Protein AF-A0A3Q0CKR9-F1 (afdb_monomer)

Solvent-accessible surface area (backbone atoms only — not comparable to full-atom values): 15033 Å² total; per-residue (Å²): 130,72,71,65,60,62,51,50,57,54,49,47,53,52,50,41,54,52,46,51,54,52,47,50,58,48,50,55,54,51,46,51,53,42,54,49,53,55,53,58,64,64,57,77,76,78,74,70,100,80,71,75,86,82,84,58,90,57,55,59,60,54,52,49,51,53,49,53,52,52,51,51,52,49,52,53,47,52,53,52,43,49,56,45,53,50,55,51,49,54,59,72,70,45,97,83,57,83,87,59,40,67,64,51,50,52,52,53,49,50,56,50,52,52,51,50,52,54,51,50,54,49,51,54,47,52,52,51,38,51,54,51,52,50,51,46,56,54,50,53,51,52,52,51,51,51,48,50,50,54,57,53,39,53,56,56,46,51,51,49,52,49,53,52,52,51,52,54,52,48,55,51,49,53,51,54,49,51,52,51,50,51,53,59,70,69,50,59,73,78,64,61,65,62,64,71,72,78,77,83,80,78,80,83,76,86,77,84,82,88,87,86,83,79,94,75,93,74,86,80,76,84,82,87,88,80,85,88,82,83,79,84,78,85,79,86,82,83,79,85,83,85,81,134

Mean predicted aligned error: 18.79 Å

pLDDT: mean 72.66, std 22.81, range [30.59, 97.94]

Foldseek 3Di:
DPPVLVVVLVVLLVVLVVLLVVLVVLLVVLLVLLVVLLVVLVVVPDDDPPDDDDDDVCVCVVSVVVNVVSLVVSVVSLVVSVVSLVVLVVSLPDPDDDPCNVVSVVSSVVSVVSSVVSVVSSVVSVVSSVVSVVVVVVVVVVVVVVVVVVVVCVVVVVVVVVVVVVVVVVVVVVVVVVVVVVVLVPDDPVVNVVVVPPPDDDPPDDDDDDDDDDDDDDDDDDDDDDDDDDDDDDDDDDDDDDDD

Nearest PDB structures (foldseek):
  8e2i-assembly1_F  TM=6.347E-01  e=2.430E-01  Homo sapiens
  1few-assembly1_A  TM=6.237E-01  e=7.891E-01  Homo sapiens
  6jx6-assembly1_A  TM=5.218E-01  e=3.806E-01  Homo sapiens
  8to0-assembly1_F  TM=3.572E-01  e=5.617E+00  Mus musculus

Sequence (244 aa):
MAAGTSNYWEDLRKQARQLENELDLKLVSFSKLCTSYSHSSARDGGRDRYSSDTTPLLNGSSQDRMFETMAIEIEQLLARLTGVNDKMAEYTNSAGVPSLNAALMHTLQRHRDILQDYTHEFHKTKANFMAIRERENLMGSVRKDIESYKSGSGVNNRRTELFLKEHDHLRNSDRLIEETISYYNKLPQSQRMGISRWRIQRPVVWCPFSPALQCSVRKSKWCPDYPQLIQDFPVPKETLEATS

Radius of gyration: 46.04 Å; Cα contacts (8 Å, |Δi|>4): 59; chains: 1; bounding box: 113×75×120 Å

Structure (mmCIF, N/CA/C/O backbone):
data_AF-A0A3Q0CKR9-F1
#
_entry.id   AF-A0A3Q0CKR9-F1
#
loop_
_atom_site.group_PDB
_atom_site.id
_atom_site.type_symbol
_atom_site.label_atom_id
_atom_site.label_alt_id
_atom_site.label_comp_id
_atom_site.label_asym_id
_atom_site.label_entity_id
_atom_site.label_seq_id
_atom_site.pdbx_PDB_ins_code
_atom_site.Cartn_x
_atom_site.Cartn_y
_atom_site.Cartn_z
_atom_site.occupancy
_atom_site.B_iso_or_equiv
_atom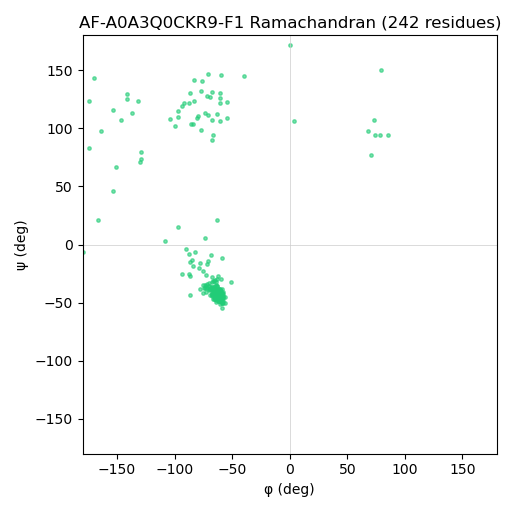_site.auth_seq_id
_atom_site.auth_comp_id
_atom_site.auth_asym_id
_atom_site.auth_atom_id
_atom_site.pdbx_PDB_model_num
ATOM 1 N N . MET A 1 1 ? -21.827 -6.258 41.793 1.00 40.81 1 MET A N 1
ATOM 2 C CA . MET A 1 1 ? -21.060 -6.848 40.669 1.00 40.81 1 MET A CA 1
ATOM 3 C C . MET A 1 1 ? -21.119 -6.028 39.360 1.00 40.81 1 MET A C 1
ATOM 5 O O . MET A 1 1 ? -20.524 -6.456 38.387 1.00 40.81 1 MET A O 1
ATOM 9 N N . ALA A 1 2 ? -21.737 -4.834 39.303 1.00 47.16 2 ALA A N 1
ATOM 10 C CA . ALA A 1 2 ? -21.915 -4.080 38.044 1.00 47.16 2 ALA A CA 1
ATOM 11 C C . ALA A 1 2 ? -20.732 -3.175 37.612 1.00 47.16 2 ALA A C 1
ATOM 13 O O . ALA A 1 2 ? -20.689 -2.726 36.474 1.00 47.16 2 ALA A O 1
ATOM 14 N N . ALA A 1 3 ? -19.759 -2.904 38.492 1.00 51.88 3 ALA A N 1
ATOM 15 C CA . ALA A 1 3 ? -18.632 -2.018 38.170 1.00 51.88 3 ALA A CA 1
ATOM 16 C C . ALA A 1 3 ? -17.581 -2.666 37.241 1.00 51.88 3 ALA A C 1
ATOM 18 O O . ALA A 1 3 ? -16.851 -1.958 36.555 1.00 51.88 3 ALA A O 1
ATOM 19 N N . GLY A 1 4 ? -17.495 -4.001 37.193 1.00 60.12 4 GLY A N 1
ATOM 20 C CA . GLY A 1 4 ? -16.491 -4.706 36.384 1.00 60.12 4 GLY A CA 1
ATOM 21 C C . GLY A 1 4 ? -16.771 -4.677 34.877 1.00 60.12 4 GLY A C 1
ATOM 22 O O . GLY A 1 4 ? -15.842 -4.572 34.084 1.00 60.12 4 GLY A O 1
ATOM 23 N N . THR A 1 5 ? -18.044 -4.710 34.472 1.00 64.88 5 THR A N 1
ATOM 24 C CA . THR A 1 5 ? -18.443 -4.756 33.054 1.00 64.88 5 THR A CA 1
ATOM 25 C C . THR A 1 5 ? -18.342 -3.390 32.379 1.00 64.88 5 THR A C 1
ATOM 27 O O . THR A 1 5 ? -17.853 -3.298 31.257 1.00 64.88 5 THR A O 1
ATOM 30 N N . SER A 1 6 ? -18.701 -2.314 33.089 1.00 67.81 6 SER A N 1
ATOM 31 C CA . SER A 1 6 ? -18.568 -0.947 32.570 1.00 67.81 6 SER A CA 1
ATOM 32 C C . SER A 1 6 ? -17.112 -0.516 32.383 1.00 67.81 6 SER A C 1
ATOM 34 O O . SER A 1 6 ? -16.841 0.257 31.482 1.00 67.81 6 SER A O 1
ATOM 36 N N . ASN A 1 7 ? -16.159 -0.995 33.190 1.00 80.94 7 ASN A N 1
ATOM 37 C CA . ASN A 1 7 ? -14.745 -0.674 32.952 1.00 80.94 7 ASN A CA 1
ATOM 38 C C . ASN A 1 7 ? -14.205 -1.378 31.694 1.00 80.94 7 ASN A C 1
ATOM 40 O O . ASN A 1 7 ? -13.445 -0.787 30.933 1.00 80.94 7 ASN A O 1
ATOM 44 N N . TYR A 1 8 ? -14.662 -2.605 31.431 1.00 88.38 8 TYR A N 1
ATOM 45 C CA . TYR A 1 8 ? -14.226 -3.393 30.280 1.00 88.38 8 TYR A CA 1
ATOM 46 C C . TYR A 1 8 ? -14.608 -2.762 28.928 1.00 88.38 8 TYR A C 1
ATOM 48 O O . TYR A 1 8 ? -13.770 -2.684 28.031 1.00 88.38 8 TYR A O 1
ATOM 56 N N . TRP A 1 9 ? -15.841 -2.261 28.782 1.00 88.56 9 TRP A N 1
ATOM 57 C CA . TRP A 1 9 ? -16.274 -1.552 27.566 1.00 88.56 9 TRP A CA 1
ATOM 58 C C . TRP A 1 9 ? -15.433 -0.297 27.291 1.00 88.56 9 TRP A C 1
ATOM 60 O O . TRP A 1 9 ? -14.999 -0.038 26.165 1.00 88.56 9 TRP A O 1
ATOM 70 N N . GLU A 1 10 ? -15.165 0.479 28.333 1.00 90.56 10 GLU A N 1
ATOM 71 C CA . GLU A 1 10 ? -14.373 1.700 28.270 1.00 90.56 10 GLU A CA 1
ATOM 72 C C . GLU A 1 10 ? -12.935 1.400 27.850 1.00 90.56 10 GLU A C 1
ATOM 74 O O . GLU A 1 10 ? -12.366 2.140 27.043 1.00 90.56 10 GLU A O 1
ATOM 79 N N . ASP A 1 11 ? -12.367 0.303 28.343 1.00 94.25 11 ASP A N 1
ATOM 80 C CA . ASP A 1 11 ? -11.020 -0.131 27.991 1.00 94.25 11 ASP A CA 1
ATOM 81 C C . ASP A 1 11 ? -10.931 -0.640 26.546 1.00 94.25 11 ASP A C 1
ATOM 83 O O . ASP A 1 11 ? -9.985 -0.278 25.843 1.00 94.25 11 ASP A O 1
ATOM 87 N N . LEU A 1 12 ? -11.946 -1.358 26.047 1.00 94.25 12 LEU A N 1
ATOM 88 C CA . LEU A 1 12 ? -12.031 -1.731 24.628 1.00 94.25 12 LEU A CA 1
ATOM 89 C C . LEU A 1 12 ? -12.063 -0.497 23.716 1.00 94.25 12 LEU A C 1
ATOM 91 O O . LEU A 1 12 ? -11.342 -0.449 22.719 1.00 94.25 12 LEU A O 1
ATOM 95 N N . ARG A 1 13 ? -12.830 0.541 24.073 1.00 93.88 13 ARG A N 1
ATOM 96 C CA . ARG A 1 13 ? -12.876 1.792 23.293 1.00 93.88 13 ARG A CA 1
ATOM 97 C C . ARG A 1 13 ? -11.553 2.548 23.312 1.00 93.88 13 ARG A C 1
ATOM 99 O O . ARG A 1 13 ? -11.147 3.094 22.287 1.00 93.88 13 ARG A O 1
ATOM 106 N N . LYS A 1 14 ? -10.867 2.600 24.459 1.00 96.00 14 LYS A N 1
ATOM 107 C CA . LYS A 1 14 ? -9.518 3.190 24.539 1.00 96.00 14 LYS A CA 1
ATOM 108 C C . LYS A 1 14 ? -8.540 2.417 23.656 1.00 96.00 14 LYS A C 1
ATOM 110 O O . LYS A 1 14 ? -7.770 3.038 22.930 1.00 96.00 14 LYS A O 1
ATOM 115 N N . GLN A 1 15 ? -8.599 1.086 23.690 1.00 96.81 15 GLN A N 1
ATOM 116 C CA . GLN A 1 15 ? -7.745 0.231 22.873 1.00 96.81 15 GLN A CA 1
ATOM 117 C C . GLN A 1 15 ? -8.013 0.420 21.375 1.00 96.81 15 GLN A C 1
ATOM 119 O O . GLN A 1 15 ? -7.058 0.554 20.614 1.00 96.81 15 GLN A O 1
ATOM 124 N N . ALA A 1 16 ? -9.280 0.496 20.959 1.00 96.81 16 ALA A N 1
ATOM 125 C CA . ALA A 1 16 ? -9.641 0.779 19.572 1.00 96.81 16 ALA A CA 1
ATOM 126 C C . ALA A 1 16 ? -9.074 2.124 19.111 1.00 96.81 16 ALA A C 1
ATOM 128 O O . ALA A 1 16 ? -8.341 2.158 18.131 1.00 96.81 16 ALA A O 1
ATOM 129 N N . ARG A 1 17 ? -9.284 3.206 19.874 1.00 96.75 17 ARG A N 1
ATOM 130 C CA . ARG A 1 17 ? -8.722 4.530 19.543 1.00 96.75 17 ARG A CA 1
ATOM 131 C C . ARG A 1 17 ? -7.199 4.526 19.445 1.00 96.75 17 ARG A C 1
ATOM 133 O O . ARG A 1 17 ? -6.636 5.203 18.593 1.00 96.75 17 ARG A O 1
ATOM 140 N N . GLN A 1 18 ? -6.522 3.774 20.311 1.00 97.56 18 GLN A N 1
ATOM 141 C CA . GLN A 1 18 ? -5.068 3.654 20.253 1.00 97.56 18 GLN A CA 1
ATOM 142 C C . GLN A 1 18 ? -4.611 2.975 18.955 1.00 97.56 18 GLN A C 1
ATOM 144 O O . GLN A 1 18 ? -3.684 3.463 18.312 1.00 97.56 18 GLN A O 1
ATOM 149 N N . LEU A 1 19 ? -5.273 1.882 18.560 1.00 97.62 19 LEU A N 1
ATOM 150 C CA . LEU A 1 19 ? -4.990 1.181 17.305 1.00 97.62 19 LEU A CA 1
ATOM 151 C C . LEU A 1 19 ? -5.342 2.036 16.081 1.00 97.62 19 LEU A C 1
ATOM 153 O O . LEU A 1 19 ? -4.594 2.030 15.111 1.00 97.62 19 LEU A O 1
ATOM 157 N N . GLU A 1 20 ? -6.435 2.799 16.132 1.00 96.75 20 GLU A N 1
ATOM 158 C CA . GLU A 1 20 ? -6.829 3.749 15.084 1.00 96.75 20 GLU A CA 1
ATOM 159 C C . GLU A 1 20 ? -5.769 4.842 14.886 1.00 96.75 20 GLU A C 1
ATOM 161 O O . GLU A 1 20 ? -5.385 5.119 13.754 1.00 96.75 20 GLU A O 1
ATOM 166 N N . ASN A 1 21 ? -5.243 5.419 15.972 1.00 97.62 21 ASN A N 1
ATOM 167 C CA . ASN A 1 21 ? -4.176 6.422 15.898 1.00 97.62 21 ASN A CA 1
ATOM 168 C C . ASN A 1 21 ? -2.874 5.836 15.326 1.00 97.62 21 ASN A C 1
ATOM 170 O O . ASN A 1 21 ? -2.177 6.490 14.552 1.00 97.62 21 ASN A O 1
ATOM 174 N N . GLU A 1 22 ? -2.529 4.606 15.711 1.00 97.44 22 GLU A N 1
ATOM 175 C CA . GLU A 1 22 ? -1.354 3.918 15.174 1.00 97.44 22 GLU A CA 1
ATOM 176 C C . GLU A 1 22 ? -1.524 3.604 13.678 1.00 97.44 22 GLU A C 1
ATOM 178 O O . GLU A 1 22 ? -0.589 3.805 12.898 1.00 97.44 22 GLU A O 1
ATOM 183 N N . LEU A 1 23 ? -2.727 3.183 13.266 1.00 97.38 23 LEU A N 1
ATOM 184 C CA . LEU A 1 23 ? -3.088 2.964 11.865 1.00 97.38 23 LEU A CA 1
ATOM 185 C C . LEU A 1 23 ? -2.971 4.242 11.038 1.00 97.38 23 LEU A C 1
ATOM 187 O O . LEU A 1 23 ? -2.355 4.195 9.977 1.00 97.38 23 LEU A O 1
ATOM 191 N N . ASP A 1 24 ? -3.494 5.371 11.518 1.00 96.06 24 ASP A N 1
ATOM 192 C CA . ASP A 1 24 ? -3.417 6.653 10.808 1.00 96.06 24 ASP A CA 1
ATOM 193 C C . ASP A 1 24 ? -1.958 7.060 10.538 1.00 96.06 24 ASP A C 1
ATOM 195 O O . ASP A 1 24 ? -1.552 7.280 9.393 1.00 96.06 24 ASP A O 1
ATOM 199 N N . LEU A 1 25 ? -1.112 7.029 11.573 1.00 96.69 25 LEU A N 1
ATOM 200 C CA . LEU A 1 25 ? 0.314 7.342 11.444 1.00 96.69 25 LEU A CA 1
ATOM 201 C C . LEU A 1 25 ? 1.022 6.416 10.442 1.00 96.69 25 LEU A C 1
ATOM 203 O O . LEU A 1 25 ? 1.809 6.878 9.603 1.00 96.69 25 LEU A O 1
ATOM 207 N N . LYS A 1 26 ? 0.740 5.109 10.507 1.00 95.88 26 LYS A N 1
ATOM 208 C CA . LYS A 1 26 ? 1.337 4.118 9.606 1.00 95.88 26 LYS A CA 1
ATOM 209 C C . LYS A 1 26 ? 0.848 4.298 8.172 1.00 95.88 26 LYS A C 1
ATOM 211 O O . LYS A 1 26 ? 1.687 4.325 7.273 1.00 95.88 26 LYS A O 1
ATOM 216 N N . LEU A 1 27 ? -0.445 4.524 7.947 1.00 96.06 27 LEU A N 1
ATOM 217 C CA . LEU A 1 27 ? -1.019 4.768 6.619 1.00 96.06 27 LEU A CA 1
ATOM 218 C C . LEU A 1 27 ? -0.457 6.035 5.971 1.00 96.06 27 LEU A C 1
ATOM 220 O O . LEU A 1 27 ? -0.100 6.014 4.790 1.00 96.06 27 LEU A O 1
ATOM 224 N N . VAL A 1 28 ? -0.274 7.110 6.741 1.00 95.50 28 VAL A N 1
ATOM 225 C CA . VAL A 1 28 ? 0.376 8.333 6.250 1.00 95.50 28 VAL A CA 1
ATOM 226 C C . VAL A 1 28 ? 1.815 8.045 5.811 1.00 95.50 28 VAL A C 1
ATOM 228 O O . VAL A 1 28 ? 2.237 8.487 4.739 1.00 95.50 28 VAL A O 1
ATOM 231 N N . SER A 1 29 ? 2.584 7.296 6.607 1.00 94.00 29 SER A N 1
ATOM 232 C CA . SER A 1 29 ? 3.963 6.932 6.248 1.00 94.00 29 SER A CA 1
ATOM 233 C C . SER A 1 29 ? 4.036 6.000 5.029 1.00 94.00 29 SER A C 1
ATOM 235 O O . SER A 1 29 ? 4.875 6.194 4.147 1.00 94.00 29 SER A O 1
ATOM 237 N N . PHE A 1 30 ? 3.095 5.064 4.922 1.00 94.38 30 PHE A N 1
ATOM 238 C CA . PHE A 1 30 ? 2.969 4.116 3.821 1.00 94.38 30 PHE A CA 1
ATOM 239 C C . PHE A 1 30 ? 2.648 4.821 2.495 1.00 94.38 30 PHE A C 1
ATOM 241 O O . PHE A 1 30 ? 3.314 4.596 1.483 1.00 94.38 30 PHE A O 1
ATOM 248 N N . SER A 1 31 ? 1.701 5.763 2.513 1.00 94.12 31 SER A N 1
ATOM 249 C CA . SER A 1 31 ? 1.344 6.584 1.349 1.00 94.12 31 SER A CA 1
ATOM 250 C C . SER A 1 31 ? 2.497 7.477 0.873 1.00 94.12 31 SER A C 1
ATOM 252 O O . SER A 1 31 ? 2.757 7.590 -0.332 1.00 94.12 31 SER A O 1
ATOM 254 N N . LYS A 1 32 ? 3.269 8.053 1.806 1.00 92.62 32 LYS A N 1
ATOM 255 C CA . LYS A 1 32 ? 4.483 8.820 1.471 1.00 92.62 32 LYS A CA 1
ATOM 256 C C . LYS A 1 32 ? 5.509 7.966 0.734 1.00 92.62 32 LYS A C 1
ATOM 258 O O . LYS A 1 32 ? 6.085 8.436 -0.245 1.00 92.62 32 LYS A O 1
ATOM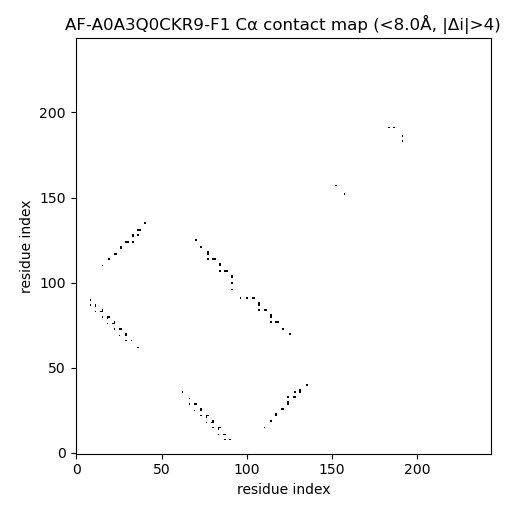 263 N N . LEU A 1 33 ? 5.710 6.724 1.172 1.00 88.69 33 LEU A N 1
ATOM 264 C CA . LEU A 1 33 ? 6.656 5.801 0.544 1.00 88.69 33 LEU A CA 1
ATOM 265 C C . LEU A 1 33 ? 6.191 5.331 -0.838 1.00 88.69 33 LEU A C 1
ATOM 267 O O . LEU A 1 33 ? 7.018 5.188 -1.737 1.00 88.69 33 LEU A O 1
ATOM 271 N N . CYS A 1 34 ? 4.881 5.188 -1.045 1.00 87.00 34 CYS A N 1
ATOM 272 C CA . CYS A 1 34 ? 4.306 4.949 -2.369 1.00 87.00 34 CYS A CA 1
ATOM 273 C C . CYS A 1 34 ? 4.533 6.143 -3.317 1.00 87.00 34 CYS A C 1
ATOM 275 O O . CYS A 1 34 ? 4.962 5.983 -4.461 1.00 87.00 34 CYS A O 1
ATOM 277 N N . THR A 1 35 ? 4.285 7.363 -2.836 1.00 86.12 35 THR A N 1
ATOM 278 C CA . THR A 1 35 ? 4.414 8.581 -3.652 1.00 86.12 35 THR A CA 1
ATOM 279 C C . THR A 1 35 ? 5.874 8.893 -3.996 1.00 86.12 35 THR A C 1
ATOM 281 O O . THR A 1 35 ? 6.172 9.306 -5.121 1.00 86.12 35 THR A O 1
ATOM 284 N N . SER A 1 36 ? 6.799 8.675 -3.054 1.00 84.31 36 SER A N 1
ATOM 285 C CA . SER A 1 36 ? 8.234 8.862 -3.288 1.00 84.31 36 SER A CA 1
ATOM 286 C C . SER A 1 36 ? 8.785 7.856 -4.298 1.00 84.31 36 SER A C 1
ATOM 288 O O . SER A 1 36 ? 9.572 8.254 -5.155 1.00 84.31 36 SER A O 1
ATOM 290 N N . TYR A 1 37 ? 8.314 6.603 -4.261 1.00 81.75 37 TYR A N 1
ATOM 291 C CA . TYR A 1 37 ? 8.661 5.567 -5.240 1.00 81.75 37 TYR A CA 1
ATOM 292 C C . TYR A 1 37 ? 8.291 5.996 -6.669 1.00 81.75 37 TYR A C 1
ATOM 294 O O . TYR A 1 37 ? 9.113 5.939 -7.581 1.00 81.75 37 TYR A O 1
ATOM 302 N N . SER A 1 38 ? 7.088 6.550 -6.849 1.00 77.88 38 SER A N 1
ATOM 303 C CA . SER A 1 38 ? 6.644 7.110 -8.135 1.00 77.88 38 SER A CA 1
ATOM 304 C C . SER A 1 38 ? 7.530 8.261 -8.640 1.00 77.88 38 SER A C 1
ATOM 306 O O . SER A 1 38 ? 7.802 8.371 -9.837 1.00 77.88 38 SER A O 1
ATOM 308 N N . HIS A 1 39 ? 8.008 9.127 -7.740 1.00 74.19 39 HIS A N 1
ATOM 309 C CA . HIS A 1 39 ? 8.865 10.260 -8.105 1.00 74.19 39 HIS A CA 1
ATOM 310 C C . HIS A 1 39 ? 10.285 9.845 -8.503 1.00 74.19 39 HIS A C 1
ATOM 312 O O . HIS A 1 39 ? 10.862 10.473 -9.394 1.00 74.19 39 HIS A O 1
ATOM 318 N N . SER A 1 40 ? 10.861 8.815 -7.874 1.00 69.06 40 SER A N 1
ATOM 319 C CA . SER A 1 40 ? 12.171 8.287 -8.282 1.00 69.06 40 SER A CA 1
ATOM 320 C C . SER A 1 40 ? 12.141 7.747 -9.711 1.00 69.06 40 SER A C 1
ATOM 322 O O . SER A 1 40 ? 13.022 8.071 -10.504 1.00 69.06 40 SER A O 1
ATOM 324 N N . SER A 1 41 ? 11.079 7.029 -10.065 1.00 61.41 41 SER A N 1
ATOM 325 C CA . SER A 1 41 ? 10.872 6.440 -11.390 1.00 61.41 41 SER A CA 1
ATOM 326 C C . SER A 1 41 ? 10.732 7.475 -12.510 1.00 61.41 41 SER A C 1
ATOM 328 O O . SER A 1 41 ? 11.220 7.283 -13.623 1.00 61.41 41 SER A O 1
ATOM 330 N N . ALA A 1 42 ? 10.116 8.627 -12.225 1.00 59.81 42 ALA A N 1
ATOM 331 C CA . ALA A 1 42 ? 9.925 9.684 -13.219 1.00 59.81 42 ALA A CA 1
ATOM 332 C C . ALA A 1 42 ? 11.221 10.440 -13.586 1.00 59.81 42 ALA A C 1
ATOM 334 O O . ALA A 1 42 ? 11.321 10.987 -14.686 1.00 59.81 42 ALA A O 1
ATOM 335 N N . ARG A 1 43 ? 12.219 10.499 -12.690 1.00 57.56 43 ARG A N 1
ATOM 336 C CA . ARG A 1 43 ? 13.449 11.292 -12.903 1.00 57.56 43 ARG A CA 1
ATOM 337 C C . ARG A 1 43 ? 14.519 10.567 -13.721 1.00 57.56 43 ARG A C 1
ATOM 339 O O . ARG A 1 43 ? 15.362 11.236 -14.313 1.00 57.56 43 ARG A O 1
ATOM 346 N N . ASP A 1 44 ? 14.439 9.243 -13.844 1.00 53.94 44 ASP A N 1
ATOM 347 C CA . ASP A 1 44 ? 15.368 8.436 -14.654 1.00 53.94 44 ASP A CA 1
ATOM 348 C C . ASP A 1 44 ? 15.142 8.587 -16.180 1.00 53.94 44 ASP A C 1
ATOM 350 O O . ASP A 1 44 ? 15.726 7.895 -17.013 1.00 53.94 44 ASP A O 1
ATOM 354 N N . GLY A 1 45 ? 14.248 9.487 -16.600 1.00 51.66 45 GLY A N 1
ATOM 355 C CA . GLY A 1 45 ? 13.972 9.777 -18.009 1.00 51.66 45 GLY A CA 1
ATOM 356 C C . GLY A 1 45 ? 14.941 10.751 -18.689 1.00 51.66 45 GLY A C 1
ATOM 357 O O . GLY A 1 45 ? 14.804 10.948 -19.894 1.00 51.66 45 GLY A O 1
ATOM 358 N N . GLY A 1 46 ? 15.887 11.391 -17.979 1.00 50.25 46 GLY A N 1
ATOM 359 C CA . GLY A 1 46 ? 16.574 12.539 -18.590 1.00 50.25 46 GLY A CA 1
ATOM 360 C C . GLY A 1 46 ? 17.849 13.113 -17.972 1.00 50.25 46 GLY A C 1
ATOM 361 O O . GLY A 1 46 ? 18.149 14.260 -18.293 1.00 50.25 46 GLY A O 1
ATOM 362 N N . ARG A 1 47 ? 18.628 12.404 -17.142 1.00 43.75 47 ARG A N 1
ATOM 363 C CA . ARG A 1 47 ? 19.936 12.937 -16.707 1.00 43.75 47 ARG A CA 1
ATOM 364 C C . ARG A 1 47 ? 21.093 11.953 -16.823 1.00 43.75 47 ARG A C 1
ATOM 366 O O . ARG A 1 47 ? 21.100 10.894 -16.215 1.00 43.75 47 ARG A O 1
ATOM 373 N N . ASP A 1 48 ? 22.082 12.420 -17.579 1.00 41.53 48 ASP A N 1
ATOM 374 C CA . ASP A 1 48 ? 23.509 12.270 -17.319 1.00 41.53 48 ASP A CA 1
ATOM 375 C C . ASP A 1 48 ? 24.108 10.873 -17.493 1.00 41.53 48 ASP A C 1
ATOM 377 O O . ASP A 1 48 ? 24.539 10.193 -16.570 1.00 41.53 48 ASP A O 1
ATOM 381 N N . ARG A 1 49 ? 24.299 10.539 -18.771 1.00 48.03 49 ARG A N 1
ATOM 382 C CA . ARG A 1 49 ? 25.142 9.454 -19.303 1.00 48.03 49 ARG A CA 1
ATOM 383 C C . ARG A 1 49 ? 26.650 9.615 -19.004 1.00 48.03 49 ARG A C 1
ATOM 385 O O . ARG A 1 49 ? 27.473 9.072 -19.736 1.00 48.03 49 ARG A O 1
ATOM 392 N N . TYR A 1 50 ? 27.026 10.404 -18.000 1.00 44.41 50 TYR A N 1
ATOM 393 C CA . TYR A 1 50 ? 28.423 10.708 -17.683 1.00 44.41 50 TYR A CA 1
ATOM 394 C C . TYR A 1 50 ? 28.620 11.051 -16.199 1.00 44.41 50 TYR A C 1
ATOM 396 O O . TYR A 1 50 ? 29.258 12.044 -15.865 1.00 44.41 50 TYR A O 1
ATOM 404 N N . SER A 1 51 ? 28.053 10.267 -15.280 1.00 43.44 51 SER A N 1
ATOM 405 C CA . SER A 1 51 ? 28.452 10.367 -13.875 1.00 43.44 51 SER A CA 1
ATOM 406 C C . SER A 1 51 ? 28.230 9.059 -13.120 1.00 43.44 51 SER A C 1
ATOM 408 O O . SER A 1 51 ? 27.101 8.629 -12.919 1.00 43.44 51 SER A O 1
ATOM 410 N N . SER A 1 52 ? 29.353 8.494 -12.679 1.00 37.66 52 SER A N 1
ATOM 411 C CA . SER A 1 52 ? 29.519 7.484 -11.634 1.00 37.66 52 SER A CA 1
ATOM 412 C C . SER A 1 52 ? 29.101 6.039 -11.929 1.00 37.66 52 SER A C 1
ATOM 414 O O . SER A 1 52 ? 27.939 5.647 -11.858 1.00 37.66 52 SER A O 1
ATOM 416 N N . ASP A 1 53 ? 30.135 5.213 -12.100 1.00 41.84 53 ASP A N 1
ATOM 417 C CA . ASP A 1 53 ? 30.187 3.858 -11.561 1.00 41.84 53 ASP A CA 1
ATOM 418 C C . ASP A 1 53 ? 29.592 3.806 -10.140 1.00 41.84 53 ASP A C 1
ATOM 420 O O . ASP A 1 53 ? 29.779 4.719 -9.332 1.00 41.84 53 ASP A O 1
ATOM 424 N N . THR A 1 54 ? 28.934 2.688 -9.832 1.00 40.47 54 THR A N 1
ATOM 425 C CA . THR A 1 54 ? 28.331 2.305 -8.541 1.00 40.47 54 THR A CA 1
ATOM 426 C C . THR A 1 54 ? 26.968 2.930 -8.175 1.00 40.47 54 THR A C 1
ATOM 428 O O . THR A 1 54 ? 26.857 3.909 -7.450 1.00 40.47 54 THR A O 1
ATOM 431 N N . THR A 1 55 ? 25.921 2.166 -8.520 1.00 44.03 55 THR A N 1
ATOM 432 C CA . THR A 1 55 ? 24.665 1.935 -7.762 1.00 44.03 55 THR A CA 1
ATOM 433 C C . THR A 1 55 ? 23.518 2.978 -7.770 1.00 44.03 55 THR A C 1
ATOM 435 O O . THR A 1 55 ? 23.794 4.171 -7.777 1.00 44.03 55 THR A O 1
ATOM 438 N N . PRO A 1 56 ? 22.223 2.554 -7.635 1.00 49.84 56 PRO A N 1
ATOM 439 C CA . PRO A 1 56 ? 21.745 1.169 -7.459 1.00 49.84 56 PRO A CA 1
ATOM 440 C C . PRO A 1 56 ? 20.434 0.795 -8.204 1.00 49.84 56 PRO A C 1
ATOM 442 O O . PRO A 1 56 ? 19.351 1.258 -7.855 1.00 49.84 56 PRO A O 1
ATOM 445 N N . LEU A 1 57 ? 20.484 -0.267 -9.022 1.00 48.53 57 LEU A N 1
ATOM 446 C CA . LEU A 1 57 ? 19.337 -1.189 -9.195 1.00 48.53 57 LEU A CA 1
ATOM 447 C C . LEU A 1 57 ? 18.907 -1.837 -7.852 1.00 48.53 57 LEU A C 1
ATOM 449 O O . LEU A 1 57 ? 17.834 -2.419 -7.743 1.00 48.53 57 LEU A O 1
ATOM 453 N N . LEU A 1 58 ? 19.729 -1.700 -6.803 1.00 47.09 58 LEU A N 1
ATOM 454 C CA . LEU A 1 58 ? 19.458 -2.138 -5.431 1.00 47.09 58 LEU A CA 1
ATOM 455 C C . LEU A 1 58 ? 18.512 -1.203 -4.641 1.00 47.09 58 LEU A C 1
ATOM 457 O O . LEU A 1 58 ? 17.979 -1.635 -3.619 1.00 47.09 58 LEU A O 1
ATOM 461 N N . ASN A 1 59 ? 18.261 0.039 -5.086 1.00 52.88 59 ASN A N 1
ATOM 462 C CA . ASN A 1 59 ? 17.416 0.988 -4.344 1.00 52.88 59 ASN A CA 1
ATOM 463 C C . ASN A 1 59 ? 15.940 0.584 -4.397 1.00 52.88 59 ASN A C 1
ATOM 465 O O . ASN A 1 59 ? 15.221 0.742 -3.417 1.00 52.88 59 ASN A O 1
ATOM 469 N N . GLY A 1 60 ? 15.508 0.005 -5.525 1.00 60.91 60 GLY A N 1
ATOM 470 C CA . GLY A 1 60 ? 14.178 -0.590 -5.647 1.00 60.91 60 GLY A CA 1
ATOM 471 C C . GLY A 1 60 ? 13.998 -1.718 -4.633 1.00 60.91 60 GLY A C 1
ATOM 472 O O . GLY A 1 60 ? 13.072 -1.683 -3.835 1.00 60.91 60 GLY A O 1
ATOM 473 N N . SER A 1 61 ? 14.964 -2.639 -4.550 1.00 70.88 61 SER A N 1
ATOM 474 C CA . SER A 1 61 ? 14.860 -3.810 -3.669 1.00 70.88 61 SER A CA 1
ATOM 475 C C . SER A 1 61 ? 14.850 -3.498 -2.164 1.00 70.88 61 SER A C 1
ATOM 477 O O . SER A 1 61 ? 14.218 -4.225 -1.397 1.00 70.88 61 SER A O 1
ATOM 479 N N . SER A 1 62 ? 15.522 -2.433 -1.710 1.00 78.81 62 SER A N 1
ATOM 480 C CA . SER A 1 62 ? 15.456 -2.005 -0.304 1.00 78.81 62 SER A CA 1
ATOM 481 C C . SER A 1 62 ? 14.130 -1.309 0.009 1.00 78.81 62 SER A C 1
ATOM 483 O O . SER A 1 62 ? 13.519 -1.596 1.040 1.00 78.81 62 SER A O 1
ATOM 485 N N . GLN A 1 63 ? 13.650 -0.449 -0.891 1.00 81.38 63 GLN A N 1
ATOM 486 C CA . GLN A 1 63 ? 12.372 0.243 -0.746 1.00 81.38 63 GLN A CA 1
ATOM 487 C C . GLN A 1 63 ? 11.181 -0.725 -0.843 1.00 81.38 63 GLN A C 1
ATOM 489 O O . GLN A 1 63 ? 10.247 -0.604 -0.054 1.00 81.38 63 GLN A O 1
ATOM 494 N N . ASP A 1 64 ? 11.265 -1.742 -1.704 1.00 85.31 64 ASP A N 1
ATOM 495 C CA . ASP A 1 64 ? 10.292 -2.835 -1.816 1.00 85.31 64 ASP A CA 1
ATOM 496 C C . ASP A 1 64 ? 10.183 -3.625 -0.504 1.00 85.31 64 ASP A C 1
ATOM 498 O O . ASP A 1 64 ? 9.083 -3.911 -0.036 1.00 85.31 64 ASP A O 1
ATOM 502 N N . ARG A 1 65 ? 11.317 -3.942 0.139 1.00 88.69 65 ARG A N 1
ATOM 503 C CA . ARG A 1 65 ? 11.323 -4.633 1.440 1.00 88.69 65 ARG A CA 1
ATOM 504 C C . ARG A 1 65 ? 10.709 -3.784 2.549 1.00 88.69 65 ARG A C 1
ATOM 506 O O . ARG A 1 65 ? 9.953 -4.311 3.363 1.00 88.69 65 ARG A O 1
ATOM 513 N N . MET A 1 66 ? 11.019 -2.487 2.593 1.00 89.75 66 MET A N 1
ATOM 514 C CA . MET A 1 66 ? 10.396 -1.572 3.557 1.00 89.75 66 MET A CA 1
ATOM 515 C C . MET A 1 66 ? 8.886 -1.469 3.335 1.00 89.75 66 MET A C 1
ATOM 517 O O . MET A 1 66 ? 8.125 -1.484 4.302 1.00 89.75 66 MET A O 1
ATOM 521 N N . PHE A 1 67 ? 8.455 -1.404 2.073 1.00 89.94 67 PHE A N 1
ATOM 522 C CA . PHE A 1 67 ? 7.045 -1.387 1.711 1.00 89.94 67 PHE A CA 1
ATOM 523 C C . PHE A 1 67 ? 6.323 -2.648 2.190 1.00 89.94 67 PHE A C 1
ATOM 525 O O . PHE A 1 67 ? 5.324 -2.542 2.898 1.00 89.94 67 PHE A O 1
ATOM 532 N N . GLU A 1 68 ? 6.866 -3.826 1.876 1.00 91.94 68 GLU A N 1
ATOM 533 C CA . GLU A 1 68 ? 6.310 -5.113 2.307 1.00 91.94 68 GLU A CA 1
ATOM 534 C C . GLU A 1 68 ? 6.221 -5.206 3.836 1.00 91.94 68 GLU A C 1
ATOM 536 O O . GLU A 1 68 ? 5.204 -5.616 4.387 1.00 91.94 68 GLU A O 1
ATOM 541 N N . THR A 1 69 ? 7.260 -4.743 4.535 1.00 94.31 69 THR A N 1
ATOM 542 C CA . THR A 1 69 ? 7.307 -4.779 6.003 1.00 94.31 69 THR A CA 1
ATOM 543 C C . THR A 1 69 ? 6.196 -3.929 6.619 1.00 94.31 69 THR A C 1
ATOM 545 O O . THR A 1 69 ? 5.449 -4.415 7.463 1.00 94.31 69 THR A O 1
ATOM 548 N N . MET A 1 70 ? 6.024 -2.681 6.171 1.00 94.44 70 MET A N 1
ATOM 549 C CA . MET A 1 70 ? 4.931 -1.842 6.678 1.00 94.44 70 MET A CA 1
ATOM 550 C C . MET A 1 70 ? 3.555 -2.348 6.252 1.00 94.44 70 MET A C 1
ATOM 552 O O . MET A 1 70 ? 2.600 -2.170 7.000 1.00 94.44 70 MET A O 1
ATOM 556 N N . ALA A 1 71 ? 3.432 -2.954 5.066 1.00 95.00 71 ALA A N 1
ATOM 557 C CA . ALA A 1 71 ? 2.173 -3.545 4.632 1.00 95.00 71 ALA A CA 1
ATOM 558 C C . ALA A 1 71 ? 1.733 -4.641 5.612 1.00 95.00 71 ALA A C 1
ATOM 560 O O . ALA A 1 71 ? 0.596 -4.615 6.077 1.00 95.00 71 ALA A O 1
ATOM 561 N N . ILE A 1 72 ? 2.656 -5.526 6.005 1.00 96.38 72 ILE A N 1
ATOM 562 C CA . ILE A 1 72 ? 2.408 -6.565 7.013 1.00 96.38 72 ILE A CA 1
ATOM 563 C C . ILE A 1 72 ? 2.058 -5.941 8.372 1.00 96.38 72 ILE A C 1
ATOM 565 O O . ILE A 1 72 ? 1.116 -6.384 9.027 1.00 96.38 72 ILE A O 1
ATOM 569 N N . GLU A 1 73 ? 2.777 -4.904 8.808 1.00 96.62 73 GLU A N 1
ATOM 570 C CA . GLU A 1 73 ? 2.476 -4.213 10.071 1.00 96.62 73 GLU A CA 1
ATOM 571 C C . GLU A 1 73 ? 1.065 -3.597 10.078 1.00 96.62 73 GLU A C 1
ATOM 573 O O . GLU A 1 73 ? 0.342 -3.719 11.071 1.00 96.62 73 GLU A O 1
ATOM 578 N N . ILE A 1 74 ? 0.649 -2.967 8.975 1.00 96.88 74 ILE A N 1
ATOM 579 C CA . ILE A 1 74 ? -0.697 -2.396 8.827 1.00 96.88 74 ILE A CA 1
ATOM 580 C C . ILE A 1 74 ? -1.750 -3.509 8.809 1.00 96.88 74 ILE A C 1
ATOM 582 O O . ILE A 1 74 ? -2.758 -3.393 9.501 1.00 96.88 74 ILE A O 1
ATOM 586 N N . GLU A 1 75 ? -1.512 -4.617 8.102 1.00 97.25 75 GLU A N 1
ATOM 587 C CA . GLU A 1 75 ? -2.408 -5.783 8.106 1.00 97.25 75 GLU A CA 1
ATOM 588 C C . GLU A 1 75 ? -2.581 -6.361 9.521 1.00 97.25 75 GLU A C 1
ATOM 590 O O . GLU A 1 75 ? -3.701 -6.651 9.947 1.00 97.25 75 GLU A O 1
ATOM 595 N N . GLN A 1 76 ? -1.499 -6.448 10.300 1.00 97.56 76 GLN A N 1
ATOM 596 C CA . GLN A 1 76 ? -1.555 -6.874 11.700 1.00 97.56 76 GLN A CA 1
ATOM 597 C C . GLN A 1 76 ? -2.319 -5.882 12.586 1.00 97.56 76 GLN A C 1
ATOM 599 O O . GLN A 1 76 ? -3.040 -6.293 13.498 1.00 97.56 76 GLN A O 1
ATOM 604 N N . LEU A 1 77 ? -2.177 -4.577 12.352 1.00 97.62 77 LEU A N 1
ATOM 605 C CA . LEU A 1 77 ? -2.940 -3.550 13.064 1.00 97.62 77 LEU A CA 1
ATOM 606 C C . LEU A 1 77 ? -4.437 -3.621 12.743 1.00 97.62 77 LEU A C 1
ATOM 608 O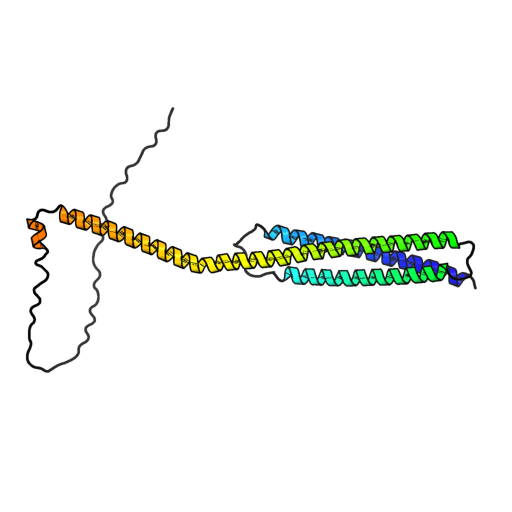 O . LEU A 1 77 ? -5.250 -3.605 13.669 1.00 97.62 77 LEU A O 1
ATOM 612 N N . LEU A 1 78 ? -4.799 -3.777 11.467 1.00 97.62 78 LEU A N 1
ATOM 613 C CA . LEU A 1 78 ? -6.183 -3.963 11.023 1.00 97.62 78 LEU A CA 1
ATOM 614 C C . LEU A 1 78 ? -6.797 -5.229 11.636 1.00 97.62 78 LEU A C 1
ATOM 616 O O . LEU A 1 78 ? -7.918 -5.184 12.147 1.00 97.62 78 LEU A O 1
ATOM 620 N N . ALA A 1 79 ? -6.053 -6.338 11.667 1.00 97.94 79 ALA A N 1
ATOM 621 C CA . ALA A 1 79 ? -6.497 -7.579 12.300 1.00 97.94 79 ALA A CA 1
ATOM 622 C C . ALA A 1 79 ? -6.724 -7.408 13.813 1.00 97.94 79 ALA A C 1
ATOM 624 O O . ALA A 1 79 ? -7.736 -7.862 14.351 1.00 97.94 79 ALA A O 1
ATOM 625 N N . ARG A 1 80 ? -5.822 -6.701 14.508 1.00 97.75 80 ARG A N 1
ATOM 626 C CA . ARG A 1 80 ? -5.984 -6.392 15.938 1.00 97.75 80 ARG A CA 1
ATOM 627 C C . ARG A 1 80 ? -7.200 -5.501 16.199 1.00 97.75 80 ARG A C 1
ATOM 629 O O . ARG A 1 80 ? -7.956 -5.799 17.121 1.00 97.75 80 ARG A O 1
ATOM 636 N N . LEU A 1 81 ? -7.415 -4.454 15.397 1.00 97.31 81 LEU A N 1
ATOM 637 C CA . LEU A 1 81 ? -8.577 -3.566 15.531 1.00 97.31 81 LEU A CA 1
ATOM 638 C C . LEU A 1 81 ? -9.887 -4.314 15.249 1.00 97.31 81 LEU A C 1
ATOM 640 O O . LEU A 1 81 ? -10.852 -4.146 15.991 1.00 97.31 81 LEU A O 1
ATOM 644 N N . THR A 1 82 ? -9.893 -5.203 14.253 1.00 97.31 82 THR A N 1
ATOM 645 C CA . THR A 1 82 ? -11.020 -6.111 13.979 1.00 97.31 82 THR A CA 1
ATOM 646 C C . THR A 1 82 ? -11.351 -6.946 15.214 1.00 97.31 82 THR A C 1
ATOM 648 O O . THR A 1 82 ? -12.478 -6.902 15.695 1.00 97.31 82 THR A O 1
ATOM 651 N N . GLY A 1 83 ? -10.352 -7.595 15.822 1.00 97.06 83 GLY A N 1
ATOM 652 C CA . GLY A 1 83 ? -10.566 -8.392 17.032 1.00 97.06 83 GLY A CA 1
ATOM 653 C C . GLY A 1 83 ? -11.054 -7.584 18.245 1.00 97.06 83 GLY A C 1
ATOM 654 O O . GLY A 1 83 ? -11.775 -8.114 19.088 1.00 97.06 83 GLY A O 1
ATOM 655 N N . VAL A 1 84 ? -10.690 -6.302 18.364 1.00 96.75 84 VAL A N 1
ATOM 656 C CA . VAL A 1 84 ? -11.237 -5.411 19.407 1.00 96.75 84 VAL A CA 1
ATOM 657 C C . VAL A 1 84 ? -12.690 -5.033 19.097 1.00 96.75 84 VAL A C 1
ATOM 659 O O . VAL A 1 84 ? -13.527 -5.045 20.002 1.00 96.75 84 VAL A O 1
ATOM 662 N N . ASN A 1 85 ? -13.014 -4.758 17.832 1.00 95.75 85 ASN A N 1
ATOM 663 C CA . ASN A 1 85 ? -14.381 -4.488 17.382 1.00 95.75 85 ASN A CA 1
ATOM 664 C C . ASN A 1 85 ? -15.306 -5.700 17.568 1.00 95.75 85 ASN A C 1
ATOM 666 O O . ASN A 1 85 ? -16.464 -5.522 17.947 1.00 95.75 85 ASN A O 1
ATOM 670 N N . ASP A 1 86 ? -14.802 -6.918 17.382 1.00 95.75 86 ASP A N 1
ATOM 671 C CA . ASP A 1 86 ? -15.558 -8.149 17.626 1.00 95.75 86 ASP A CA 1
ATOM 672 C C . ASP A 1 86 ? -15.863 -8.335 19.118 1.00 95.75 86 ASP A C 1
ATOM 674 O O . ASP A 1 86 ? -17.014 -8.562 19.486 1.00 95.75 86 ASP A O 1
ATOM 678 N N . LYS A 1 87 ? -14.884 -8.101 20.004 1.00 94.00 87 LYS A N 1
ATOM 679 C CA . LYS A 1 87 ? -15.107 -8.098 21.466 1.00 94.00 87 LYS A CA 1
ATOM 680 C C . LYS A 1 87 ? -16.112 -7.030 21.896 1.00 94.00 87 LYS A C 1
ATOM 682 O O . LYS A 1 87 ? -16.944 -7.269 22.771 1.00 94.00 87 LYS A O 1
ATOM 687 N N . MET A 1 88 ? -16.065 -5.849 21.274 1.00 91.06 88 MET A N 1
ATOM 688 C CA . MET A 1 88 ? -17.086 -4.822 21.485 1.00 91.06 88 MET A CA 1
ATOM 689 C C . MET A 1 88 ? -18.466 -5.315 21.024 1.00 91.06 88 MET A C 1
ATOM 691 O O . MET A 1 88 ? -19.450 -5.118 21.734 1.00 91.06 88 MET A O 1
ATOM 695 N N . ALA A 1 89 ? -18.556 -6.006 19.888 1.00 91.50 89 ALA A N 1
ATOM 696 C CA . ALA A 1 89 ? -19.806 -6.587 19.408 1.00 91.50 89 ALA A CA 1
ATOM 697 C C . ALA A 1 89 ? -20.375 -7.642 20.367 1.00 91.50 89 ALA A C 1
ATOM 699 O O . ALA A 1 89 ? -21.563 -7.589 20.693 1.00 91.50 89 ALA A O 1
ATOM 700 N N . GLU A 1 90 ? -19.546 -8.554 20.868 1.00 90.12 90 GLU A N 1
ATOM 701 C CA . GLU A 1 90 ? -19.928 -9.549 21.878 1.00 90.12 90 GLU A CA 1
ATOM 702 C C . 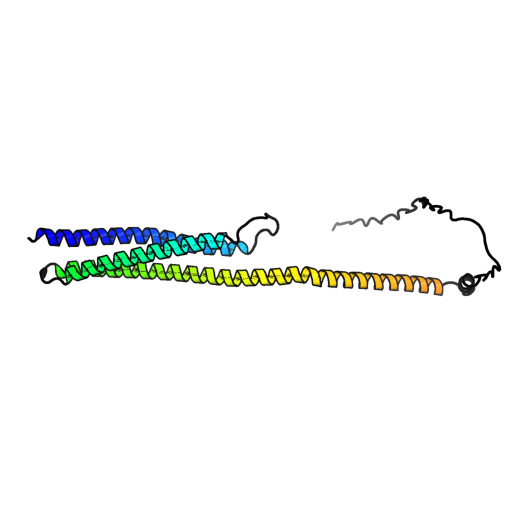GLU A 1 90 ? -20.458 -8.889 23.160 1.00 90.12 90 GLU A C 1
ATOM 704 O O . GLU A 1 90 ? -21.479 -9.314 23.711 1.00 90.12 90 GLU A O 1
ATOM 709 N N . TYR A 1 91 ? -19.823 -7.795 23.595 1.00 87.06 91 TYR A N 1
ATOM 710 C CA . TYR A 1 91 ? -20.283 -7.014 24.741 1.00 87.06 91 TYR A CA 1
ATOM 711 C C . TYR A 1 91 ? -21.673 -6.406 24.497 1.00 87.06 91 TYR A C 1
ATOM 713 O O . TYR A 1 91 ? -22.541 -6.500 25.364 1.00 87.06 91 TYR A O 1
ATOM 721 N N . THR A 1 92 ? -21.923 -5.836 23.310 1.00 85.06 92 THR A N 1
ATOM 722 C CA . THR A 1 92 ? -23.242 -5.256 22.977 1.00 85.06 92 THR A CA 1
ATOM 723 C C . THR A 1 92 ? -24.361 -6.294 22.848 1.00 85.06 92 THR A C 1
ATOM 725 O O . THR A 1 92 ? -25.518 -5.981 23.118 1.00 85.06 92 THR A O 1
ATOM 728 N N . ASN A 1 93 ? -24.026 -7.534 22.478 1.00 82.56 93 ASN A N 1
ATOM 729 C CA . ASN A 1 93 ? -24.986 -8.633 22.343 1.00 82.56 93 ASN A CA 1
ATOM 730 C C . ASN A 1 93 ? -25.221 -9.404 23.657 1.00 82.56 93 ASN A C 1
ATOM 732 O O . ASN A 1 93 ? -26.126 -10.235 23.726 1.00 82.56 93 ASN A O 1
ATOM 736 N N . SER A 1 94 ? -24.441 -9.142 24.711 1.00 80.00 94 SER A N 1
ATOM 737 C CA . SER A 1 94 ? -24.605 -9.818 26.000 1.00 80.00 94 SER A CA 1
ATOM 738 C C . SER A 1 94 ? -25.899 -9.391 26.707 1.00 80.00 94 SER A C 1
ATOM 740 O O . SER A 1 94 ? -26.172 -8.206 26.920 1.00 80.00 94 SER A O 1
ATOM 742 N N . ALA A 1 95 ? -26.704 -10.383 27.099 1.00 54.62 95 ALA A N 1
ATOM 743 C CA . ALA A 1 95 ? -28.009 -10.212 27.734 1.00 54.62 95 ALA A CA 1
ATOM 744 C C . ALA A 1 95 ? -27.882 -9.601 29.145 1.00 54.62 95 ALA A C 1
ATOM 746 O O . ALA A 1 95 ? -27.741 -10.308 30.139 1.00 54.62 95 ALA A O 1
ATOM 747 N N . GLY A 1 96 ? -27.914 -8.269 29.237 1.00 61.50 96 GLY A N 1
ATOM 748 C CA . GLY A 1 96 ? -27.868 -7.566 30.525 1.00 61.50 96 GLY A CA 1
ATOM 749 C C . GLY A 1 96 ? -27.930 -6.037 30.475 1.00 61.50 96 GLY A C 1
ATOM 750 O O . GLY A 1 96 ? -28.030 -5.416 31.531 1.00 61.50 96 GLY A O 1
ATOM 751 N N . VAL A 1 97 ? -27.899 -5.409 29.290 1.00 61.50 97 VAL A N 1
ATOM 752 C CA . VAL A 1 97 ? -27.827 -3.938 29.163 1.00 61.50 97 VAL A CA 1
ATOM 753 C C . VAL A 1 97 ? -28.908 -3.378 28.212 1.00 61.50 97 VAL A C 1
ATOM 755 O O . VAL A 1 97 ? -28.593 -2.972 27.095 1.00 61.50 97 VAL A O 1
ATOM 758 N N . PRO A 1 98 ? -30.202 -3.331 28.598 1.00 57.97 98 PRO A N 1
ATOM 759 C CA . PRO A 1 98 ? -31.271 -2.921 27.679 1.00 57.97 98 PRO A CA 1
ATOM 760 C C . PRO A 1 98 ? -31.328 -1.408 27.401 1.00 57.97 98 PRO A C 1
ATOM 762 O O . PRO A 1 98 ? -31.651 -1.014 26.286 1.00 57.97 98 PRO A O 1
ATOM 765 N N . SER A 1 99 ? -31.008 -0.541 28.375 1.00 60.75 99 SER A N 1
ATOM 766 C CA . SER A 1 99 ? -31.212 0.917 28.233 1.00 60.75 99 SER A CA 1
ATOM 767 C C . SER A 1 99 ? -30.046 1.677 27.589 1.00 60.75 99 SER A C 1
ATOM 769 O O . SER A 1 99 ? -30.271 2.715 26.974 1.00 60.75 99 SER A O 1
ATOM 771 N N . LEU A 1 100 ? -28.809 1.169 27.677 1.00 65.94 100 LEU A N 1
ATOM 772 C CA . LEU A 1 100 ? -27.633 1.776 27.025 1.00 65.94 100 LEU A CA 1
ATOM 773 C C . LEU A 1 100 ? -27.382 1.235 25.608 1.00 65.94 100 LEU A C 1
ATOM 775 O O . LEU A 1 100 ? -26.481 1.711 24.918 1.00 65.94 100 LEU A O 1
ATOM 779 N N . ASN A 1 101 ? -28.174 0.256 25.161 1.00 74.50 101 ASN A N 1
ATOM 780 C CA . ASN A 1 101 ? -27.866 -0.538 23.974 1.00 74.50 101 ASN A CA 1
ATOM 781 C C . ASN A 1 101 ? -27.765 0.313 22.693 1.00 74.50 101 ASN A C 1
ATOM 783 O O . ASN A 1 101 ? -26.832 0.148 21.918 1.00 74.50 101 ASN A O 1
ATOM 787 N N . ALA A 1 102 ? -28.632 1.317 22.518 1.00 83.62 102 ALA A N 1
ATOM 788 C CA . ALA A 1 102 ? -28.604 2.188 21.337 1.00 83.62 102 ALA A CA 1
ATOM 789 C C . ALA A 1 102 ? -27.305 3.014 21.210 1.00 83.62 102 ALA A C 1
ATOM 791 O O . ALA A 1 102 ? -26.712 3.080 20.133 1.00 83.62 102 ALA A O 1
ATOM 792 N N . ALA A 1 103 ? -26.828 3.617 22.305 1.00 84.69 103 ALA A N 1
ATOM 793 C CA . ALA A 1 103 ? -25.593 4.407 22.298 1.00 84.69 103 ALA A CA 1
ATOM 794 C C . ALA A 1 103 ? -24.345 3.524 22.109 1.00 84.69 103 ALA A C 1
ATOM 796 O O . ALA A 1 103 ? -23.401 3.909 21.411 1.00 84.69 103 ALA A O 1
ATOM 797 N N . LEU A 1 104 ? -24.355 2.324 22.699 1.00 87.31 104 LEU A N 1
ATOM 798 C 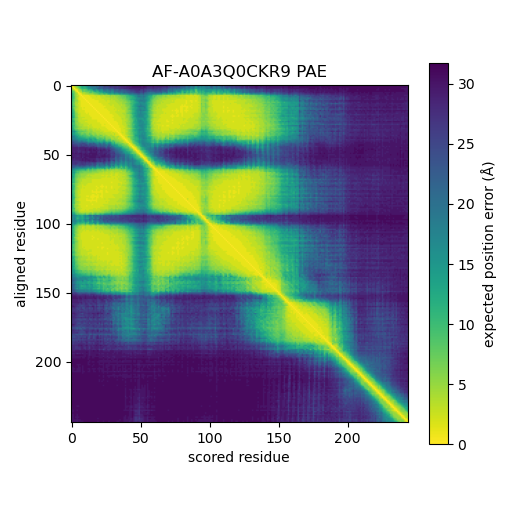CA . LEU A 1 104 ? -23.301 1.322 22.529 1.00 87.31 104 LEU A CA 1
ATOM 799 C C . LEU A 1 104 ? -23.242 0.820 21.079 1.00 87.31 104 LEU A C 1
ATOM 801 O O . LEU A 1 104 ? -22.170 0.826 20.478 1.00 87.31 104 LEU A O 1
ATOM 805 N N . MET A 1 105 ? -24.395 0.476 20.497 1.00 89.00 105 MET A N 1
ATOM 806 C CA . MET A 1 105 ? -24.532 0.053 19.100 1.00 89.00 105 MET A CA 1
ATOM 807 C C . MET A 1 105 ? -24.046 1.134 18.133 1.00 89.00 105 MET A C 1
ATOM 809 O O . MET A 1 105 ? -23.273 0.830 17.230 1.00 89.00 105 MET A O 1
ATOM 813 N N . HIS A 1 106 ? -24.427 2.398 18.345 1.00 91.69 106 HIS A N 1
ATOM 814 C CA . HIS A 1 106 ? -23.954 3.510 17.515 1.00 91.69 106 HIS A CA 1
ATOM 815 C C . HIS A 1 106 ? -22.433 3.686 17.607 1.00 91.69 106 HIS A C 1
ATOM 817 O O . HIS A 1 106 ? -21.754 3.886 16.602 1.00 91.69 106 HIS A O 1
ATOM 823 N N . THR A 1 107 ? -21.875 3.590 18.816 1.00 92.44 107 THR A N 1
ATOM 824 C CA . THR A 1 107 ? -20.424 3.694 19.019 1.00 92.44 107 THR A CA 1
ATOM 825 C C . THR A 1 107 ? -19.680 2.555 18.320 1.00 92.44 107 THR A C 1
ATOM 827 O O . THR A 1 107 ? -18.689 2.802 17.637 1.00 92.44 107 THR A O 1
ATOM 830 N N . LEU A 1 108 ? -20.172 1.319 18.443 1.00 93.38 108 LEU A N 1
ATOM 831 C CA . LEU A 1 108 ? -19.618 0.163 17.739 1.00 93.38 108 LEU A CA 1
ATOM 832 C C . LEU A 1 108 ? -19.709 0.329 16.220 1.00 93.38 108 LEU A C 1
ATOM 834 O O . LEU A 1 108 ? -18.743 0.043 15.517 1.00 93.38 108 LEU A O 1
ATOM 838 N N . GLN A 1 109 ? -20.848 0.808 15.715 1.00 94.94 109 GLN A N 1
ATOM 839 C CA . GLN A 1 109 ? -21.024 1.056 14.289 1.00 94.94 109 GLN A CA 1
ATOM 840 C C . GLN A 1 109 ? -19.977 2.048 13.782 1.00 94.94 109 GLN A C 1
ATOM 842 O O . GLN A 1 109 ? -19.295 1.761 12.806 1.00 94.94 109 GLN A O 1
ATOM 847 N N . ARG A 1 110 ? -19.743 3.141 14.518 1.00 97.00 110 ARG A N 1
ATOM 848 C CA . ARG A 1 110 ? -18.701 4.109 14.170 1.00 97.00 110 ARG A CA 1
ATOM 849 C C . ARG A 1 110 ? -17.312 3.470 14.093 1.00 97.00 110 ARG A C 1
ATOM 851 O O . ARG A 1 110 ? -16.592 3.741 13.140 1.00 97.00 110 ARG A O 1
ATOM 858 N N . HIS A 1 111 ? -16.939 2.623 15.053 1.00 97.06 111 HIS A N 1
ATOM 859 C CA . HIS A 1 111 ? -15.653 1.912 15.021 1.00 97.06 111 HIS A CA 1
ATOM 860 C C . HIS A 1 111 ? -15.540 0.929 13.841 1.00 97.06 111 HIS A C 1
ATOM 862 O O . HIS A 1 111 ? -14.449 0.741 13.302 1.00 97.06 111 HIS A O 1
ATOM 868 N N . ARG A 1 112 ? -16.652 0.324 13.402 1.00 96.62 112 ARG A N 1
ATOM 869 C CA . ARG A 1 112 ? -16.688 -0.509 12.188 1.00 96.62 112 ARG A CA 1
ATOM 870 C C . ARG A 1 112 ? -16.517 0.315 10.919 1.00 96.62 112 ARG A C 1
ATOM 872 O O . ARG A 1 112 ? -15.743 -0.092 10.060 1.00 96.62 112 ARG A O 1
ATOM 879 N N . ASP A 1 113 ? -17.183 1.460 10.831 1.00 97.69 113 ASP A N 1
ATOM 880 C CA . ASP A 1 113 ? -17.063 2.361 9.683 1.00 97.69 113 ASP A CA 1
ATOM 881 C C . ASP A 1 113 ? -15.618 2.886 9.569 1.00 97.69 113 ASP A C 1
ATOM 883 O O . ASP A 1 113 ? -15.012 2.799 8.507 1.00 97.69 113 ASP A O 1
ATOM 887 N N . ILE A 1 114 ? -15.009 3.307 10.689 1.00 96.94 114 ILE A N 1
ATOM 888 C CA . ILE A 1 114 ? -13.592 3.725 10.739 1.00 96.94 114 ILE A CA 1
ATOM 889 C C . ILE A 1 114 ? -12.658 2.600 10.270 1.00 96.94 114 ILE A C 1
ATOM 891 O O . ILE A 1 114 ? -11.747 2.830 9.475 1.00 96.94 114 ILE A O 1
ATOM 895 N N . LEU A 1 115 ? -12.868 1.371 10.754 1.00 97.06 115 LEU A N 1
ATOM 896 C CA . LEU A 1 115 ? -12.074 0.215 10.338 1.00 97.06 115 LEU A CA 1
ATOM 897 C C . LEU A 1 115 ? -12.204 -0.045 8.828 1.00 97.06 115 LEU A C 1
ATOM 899 O O . LEU A 1 115 ? -11.205 -0.365 8.177 1.00 97.06 115 LEU A O 1
ATOM 903 N N . GLN A 1 116 ? -13.409 0.090 8.267 1.00 97.62 116 GLN A N 1
ATOM 904 C CA . GLN A 1 116 ? -13.632 -0.047 6.828 1.00 97.62 116 GLN A CA 1
ATOM 905 C C . GLN A 1 116 ? -12.908 1.042 6.035 1.00 97.62 116 GLN A C 1
ATOM 907 O O . GLN A 1 116 ? -12.231 0.707 5.061 1.00 97.62 116 GLN A O 1
ATOM 912 N N . ASP A 1 117 ? -12.972 2.299 6.477 1.00 97.56 117 ASP A N 1
ATOM 913 C CA . ASP A 1 117 ? -12.267 3.420 5.847 1.00 97.56 117 ASP A CA 1
ATOM 914 C C . ASP A 1 117 ? -10.749 3.168 5.807 1.00 97.56 117 ASP A C 1
ATOM 916 O O . ASP A 1 117 ? -10.127 3.252 4.744 1.00 97.56 117 ASP A O 1
ATOM 920 N N . TYR A 1 118 ? -10.146 2.761 6.932 1.00 97.75 118 TYR A N 1
ATOM 921 C CA . TYR A 1 118 ? -8.717 2.424 6.983 1.00 97.75 118 TYR A CA 1
ATOM 922 C C . TYR A 1 118 ? -8.358 1.227 6.104 1.00 97.75 118 TYR A C 1
ATOM 924 O O . TYR A 1 118 ? -7.334 1.241 5.417 1.00 97.75 118 TYR A O 1
ATOM 932 N N . THR A 1 119 ? -9.206 0.198 6.092 1.00 97.19 119 THR A N 1
ATOM 933 C CA . THR A 1 119 ? -9.018 -0.973 5.231 1.00 97.19 119 THR A CA 1
ATOM 934 C C . THR A 1 119 ? -9.053 -0.562 3.762 1.00 97.19 119 THR A C 1
ATOM 936 O O . THR A 1 119 ? -8.210 -0.999 2.978 1.00 97.19 119 THR A O 1
ATOM 939 N N . HIS A 1 120 ? -9.992 0.296 3.370 1.00 97.44 120 HIS A N 1
ATOM 940 C CA . HIS A 1 120 ? -10.102 0.775 2.000 1.00 97.44 120 HIS A CA 1
ATOM 941 C C . HIS A 1 120 ? -8.877 1.598 1.583 1.00 97.44 120 HIS A C 1
ATOM 943 O O . HIS A 1 120 ? -8.263 1.305 0.554 1.00 97.44 120 HIS A O 1
ATOM 949 N N . GLU A 1 121 ? -8.470 2.577 2.395 1.00 96.44 121 GLU A N 1
ATOM 950 C CA . GLU A 1 121 ? -7.308 3.422 2.095 1.00 96.44 121 GLU A CA 1
ATOM 951 C C . GLU A 1 121 ? -5.997 2.620 2.044 1.00 96.44 121 GLU A C 1
ATOM 953 O O . GLU A 1 121 ? -5.154 2.869 1.172 1.00 96.44 121 GLU A O 1
ATOM 958 N N . PHE A 1 122 ? -5.844 1.600 2.897 1.00 96.94 122 PHE A N 1
ATOM 959 C CA . PHE A 1 122 ? -4.721 0.665 2.821 1.00 96.94 122 PHE A CA 1
ATOM 960 C C . PHE A 1 122 ? -4.666 -0.044 1.464 1.00 96.94 122 PHE A C 1
ATOM 962 O O . PHE A 1 122 ? -3.650 0.023 0.768 1.00 96.94 122 PHE A O 1
ATOM 969 N N . HIS A 1 123 ? -5.763 -0.690 1.058 1.00 96.62 123 HIS A N 1
ATOM 970 C CA . HIS A 1 123 ? -5.816 -1.444 -0.196 1.00 96.62 123 HIS A CA 1
ATOM 971 C C . HIS A 1 123 ? -5.630 -0.547 -1.417 1.00 96.62 123 HIS A C 1
ATOM 973 O O . HIS A 1 123 ? -4.912 -0.915 -2.344 1.00 96.62 123 HIS A O 1
ATOM 979 N N . LYS A 1 124 ? -6.219 0.650 -1.404 1.00 95.94 124 LYS A N 1
ATOM 980 C CA . LYS A 1 124 ? -6.043 1.663 -2.448 1.00 95.94 124 LYS A CA 1
ATOM 981 C C . LYS A 1 124 ? -4.577 2.066 -2.598 1.00 95.94 124 LYS A C 1
ATOM 983 O O . LYS A 1 124 ? -4.054 2.074 -3.712 1.00 95.94 124 LYS A O 1
ATOM 988 N N . THR A 1 125 ? -3.894 2.343 -1.488 1.00 93.56 125 THR A N 1
ATOM 989 C CA . THR A 1 125 ? -2.466 2.699 -1.502 1.00 93.56 125 THR A CA 1
ATOM 990 C C . THR A 1 125 ? -1.598 1.513 -1.934 1.00 93.56 125 THR A C 1
ATOM 992 O O . THR A 1 125 ? -0.690 1.677 -2.748 1.00 93.56 125 THR A O 1
ATOM 995 N N . LYS A 1 126 ? -1.912 0.298 -1.464 1.00 94.12 126 LYS A N 1
ATOM 996 C CA . LYS A 1 126 ? -1.220 -0.941 -1.849 1.00 94.12 126 LYS A CA 1
ATOM 997 C C . LYS A 1 126 ? -1.349 -1.224 -3.345 1.00 94.12 126 LYS A C 1
ATOM 999 O O . LYS A 1 126 ? -0.349 -1.488 -4.008 1.00 94.12 126 LYS A O 1
ATOM 1004 N N . ALA A 1 127 ? -2.558 -1.109 -3.890 1.00 93.50 127 ALA A N 1
ATOM 1005 C CA . ALA A 1 127 ? -2.823 -1.282 -5.314 1.00 93.50 127 ALA A CA 1
ATOM 1006 C C . ALA A 1 127 ? -2.079 -0.244 -6.165 1.00 93.50 127 ALA A C 1
ATOM 1008 O O . ALA A 1 127 ? -1.491 -0.600 -7.185 1.00 93.50 127 ALA A O 1
ATOM 1009 N N . ASN A 1 128 ? -2.044 1.017 -5.720 1.00 91.94 128 ASN A N 1
ATOM 1010 C CA . ASN A 1 128 ? -1.286 2.075 -6.385 1.00 91.94 128 ASN A CA 1
ATOM 1011 C C . ASN A 1 128 ? 0.210 1.723 -6.471 1.00 91.94 128 ASN A C 1
ATOM 1013 O O . ASN A 1 128 ? 0.784 1.734 -7.559 1.00 91.94 128 ASN A O 1
ATOM 1017 N N . PHE A 1 129 ? 0.817 1.306 -5.357 1.00 90.38 129 PHE A N 1
ATOM 1018 C CA . PHE A 1 129 ? 2.218 0.889 -5.342 1.00 90.38 129 PHE A CA 1
ATOM 1019 C C . PHE A 1 129 ? 2.493 -0.278 -6.294 1.00 90.38 129 PHE A C 1
ATOM 1021 O O . PHE A 1 129 ? 3.448 -0.224 -7.067 1.00 90.38 129 PHE A O 1
ATOM 1028 N N . MET A 1 130 ? 1.649 -1.316 -6.277 1.00 89.69 130 MET A N 1
ATOM 1029 C CA . MET A 1 130 ? 1.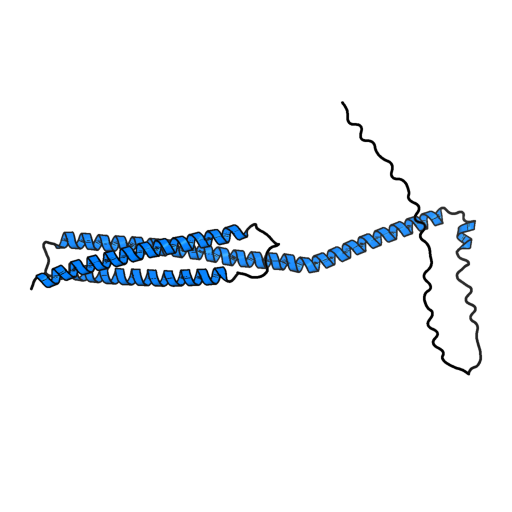816 -2.455 -7.184 1.00 89.69 130 MET A CA 1
ATOM 1030 C C . MET A 1 130 ? 1.763 -2.026 -8.651 1.00 89.69 130 MET A C 1
ATOM 1032 O O . MET A 1 130 ? 2.593 -2.486 -9.430 1.00 89.69 130 MET A O 1
ATOM 1036 N N . ALA A 1 131 ? 0.848 -1.120 -9.010 1.00 89.50 131 ALA A N 1
ATOM 1037 C CA . ALA A 1 131 ? 0.742 -0.595 -10.368 1.00 89.50 131 ALA A CA 1
ATOM 1038 C C . ALA A 1 131 ? 1.995 0.197 -10.783 1.00 89.50 131 ALA A C 1
ATOM 1040 O O . ALA A 1 131 ? 2.483 0.047 -11.904 1.00 89.50 131 ALA A O 1
ATOM 1041 N N . ILE A 1 132 ? 2.561 1.011 -9.881 1.00 86.31 132 ILE A N 1
ATOM 1042 C CA . ILE A 1 132 ? 3.817 1.731 -10.149 1.00 86.31 132 ILE A CA 1
ATOM 1043 C C 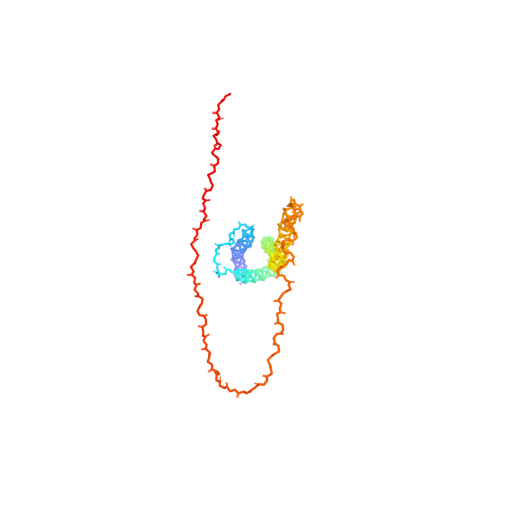. ILE A 1 132 ? 4.977 0.742 -10.311 1.00 86.31 132 ILE A C 1
ATOM 1045 O O . ILE A 1 132 ? 5.748 0.853 -11.261 1.00 86.31 132 ILE A O 1
ATOM 1049 N N . ARG A 1 133 ? 5.090 -0.246 -9.422 1.00 86.00 133 ARG A 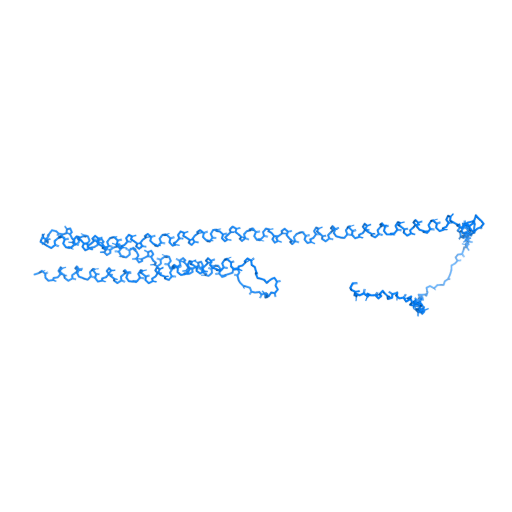N 1
ATOM 1050 C CA . ARG A 1 133 ? 6.136 -1.273 -9.487 1.00 86.00 133 ARG A CA 1
ATOM 1051 C C . ARG A 1 133 ? 6.043 -2.103 -10.767 1.00 86.00 133 ARG A C 1
ATOM 1053 O O . ARG A 1 133 ? 7.057 -2.388 -11.393 1.00 86.00 133 ARG A O 1
ATOM 1060 N N . GLU A 1 134 ? 4.838 -2.491 -11.176 1.00 87.38 134 GLU A N 1
ATOM 1061 C CA . GLU A 1 134 ? 4.616 -3.216 -12.429 1.00 87.38 134 GLU A CA 1
ATOM 1062 C C . GLU A 1 134 ? 5.038 -2.376 -13.638 1.00 87.38 134 GLU A C 1
ATOM 1064 O O . GLU A 1 134 ? 5.772 -2.864 -14.499 1.00 87.38 134 GLU A O 1
ATOM 1069 N N . ARG A 1 135 ? 4.673 -1.088 -13.658 1.00 86.00 135 ARG A N 1
ATOM 1070 C CA . ARG A 1 135 ? 5.145 -0.143 -14.676 1.00 86.00 135 ARG A CA 1
ATOM 1071 C C . ARG A 1 135 ? 6.673 -0.081 -14.728 1.00 86.00 135 ARG A C 1
ATOM 1073 O O . ARG A 1 135 ? 7.232 -0.109 -15.823 1.00 86.00 135 ARG A O 1
ATOM 1080 N N . GLU A 1 136 ? 7.344 -0.013 -13.583 1.00 81.88 136 GLU A N 1
ATOM 1081 C CA . GLU A 1 136 ? 8.809 0.012 -13.514 1.00 81.88 136 GLU A CA 1
ATOM 1082 C C . GLU A 1 136 ? 9.442 -1.284 -14.013 1.00 81.88 136 GLU A C 1
ATOM 1084 O O . GLU A 1 136 ? 10.403 -1.234 -14.776 1.00 81.88 136 GLU A O 1
ATOM 1089 N N . ASN A 1 137 ? 8.880 -2.441 -13.666 1.00 83.00 137 ASN A N 1
ATOM 1090 C CA . ASN A 1 137 ? 9.361 -3.730 -14.165 1.00 83.00 137 ASN A CA 1
ATOM 1091 C C . ASN A 1 137 ? 9.278 -3.808 -15.699 1.00 83.00 137 ASN A C 1
ATOM 1093 O O . ASN A 1 137 ? 10.222 -4.259 -16.353 1.00 83.00 137 ASN A O 1
ATOM 1097 N N . LEU A 1 138 ? 8.178 -3.319 -16.279 1.00 84.94 138 LEU A N 1
ATOM 1098 C CA . LEU A 1 138 ? 8.000 -3.249 -17.730 1.00 84.94 138 LEU A CA 1
ATOM 1099 C C . LEU A 1 138 ? 8.989 -2.262 -18.374 1.00 84.94 138 LEU A C 1
ATOM 1101 O O . LEU A 1 138 ? 9.668 -2.607 -19.343 1.00 84.94 138 LEU A O 1
ATOM 1105 N N . MET A 1 139 ? 9.129 -1.055 -17.817 1.00 80.94 139 MET A N 1
ATOM 1106 C CA . MET A 1 139 ? 10.056 -0.032 -18.320 1.00 80.94 139 MET A CA 1
ATOM 1107 C C . MET A 1 139 ? 11.526 -0.445 -18.180 1.00 80.94 139 MET A C 1
ATOM 1109 O O . MET A 1 139 ? 12.329 -0.151 -19.066 1.00 80.94 139 MET A O 1
ATOM 1113 N N . GLY A 1 140 ? 11.883 -1.148 -17.106 1.00 77.00 140 GLY A N 1
ATOM 1114 C CA . GLY A 1 140 ? 13.217 -1.698 -16.883 1.00 77.00 140 GLY A CA 1
ATOM 1115 C C . GLY A 1 140 ? 13.599 -2.727 -17.947 1.00 77.00 140 GLY A C 1
ATOM 1116 O O . GLY A 1 140 ? 14.708 -2.667 -18.481 1.00 77.00 140 GLY A O 1
ATOM 1117 N N . SER A 1 141 ? 12.667 -3.611 -18.326 1.00 80.06 141 SER A N 1
ATOM 1118 C CA . SER A 1 141 ? 12.874 -4.554 -19.435 1.00 80.06 141 SER A CA 1
ATOM 1119 C C . SER A 1 141 ? 13.100 -3.820 -20.755 1.00 80.06 141 SER A C 1
ATOM 1121 O O . SER A 1 141 ? 14.094 -4.066 -21.431 1.00 80.06 141 SER A O 1
ATOM 1123 N N . VAL A 1 142 ? 12.242 -2.849 -21.085 1.00 82.31 142 VAL A N 1
ATOM 1124 C CA . VAL A 1 142 ? 12.361 -2.072 -22.329 1.00 82.31 142 VAL A CA 1
ATOM 1125 C C . VAL A 1 142 ? 13.677 -1.293 -22.383 1.00 82.31 142 VAL A C 1
ATOM 1127 O O . VAL A 1 142 ? 14.339 -1.285 -23.418 1.00 82.31 142 VAL A O 1
ATOM 1130 N N . ARG A 1 143 ? 14.109 -0.669 -21.280 1.00 83.06 143 ARG A N 1
ATOM 1131 C CA . ARG A 1 143 ? 15.412 0.017 -21.207 1.00 83.06 143 ARG A CA 1
ATOM 1132 C C . ARG A 1 143 ? 16.566 -0.945 -21.472 1.00 83.06 143 ARG A C 1
ATOM 1134 O O . ARG A 1 143 ? 17.455 -0.606 -22.250 1.00 83.06 143 ARG A O 1
ATOM 1141 N N . LYS A 1 144 ? 16.526 -2.145 -20.885 1.00 81.50 144 LYS A N 1
ATOM 1142 C CA . LYS A 1 144 ? 17.529 -3.192 -21.108 1.00 81.50 144 LYS A CA 1
ATOM 1143 C C . LYS A 1 144 ? 17.534 -3.680 -22.556 1.00 81.50 144 LYS A C 1
ATOM 1145 O O . LYS A 1 144 ? 18.610 -3.866 -23.124 1.00 81.50 144 LYS A O 1
ATOM 1150 N N . ASP A 1 145 ? 16.367 -3.846 -23.168 1.00 83.81 145 ASP A N 1
ATOM 1151 C CA . ASP A 1 145 ? 16.243 -4.264 -24.566 1.00 83.81 145 ASP A CA 1
ATOM 1152 C C . ASP A 1 145 ? 16.753 -3.173 -25.519 1.00 83.81 145 ASP A C 1
ATOM 1154 O O . ASP A 1 145 ? 17.519 -3.465 -26.439 1.00 83.81 145 ASP A O 1
ATOM 1158 N N . ILE A 1 146 ? 16.425 -1.900 -25.259 1.00 81.69 146 ILE A N 1
ATOM 1159 C CA . ILE A 1 146 ? 16.953 -0.742 -26.001 1.00 81.69 146 ILE A CA 1
ATOM 1160 C C . ILE A 1 146 ? 18.471 -0.651 -25.846 1.00 81.69 146 ILE A C 1
ATOM 1162 O O . ILE A 1 146 ? 19.181 -0.435 -26.830 1.00 81.69 146 ILE A O 1
ATOM 1166 N N . GLU A 1 147 ? 18.989 -0.802 -24.628 1.00 77.94 147 GLU A N 1
ATOM 1167 C CA . GLU A 1 147 ? 20.425 -0.780 -24.374 1.00 77.94 147 GLU A CA 1
ATOM 1168 C C . GLU A 1 147 ? 21.125 -1.941 -25.079 1.00 77.94 147 GLU A C 1
ATOM 1170 O O . GLU A 1 147 ? 22.147 -1.717 -25.725 1.00 77.94 147 GLU A O 1
ATOM 1175 N N . SER A 1 148 ? 20.548 -3.143 -25.048 1.00 77.50 148 SER A N 1
ATOM 1176 C CA . SER A 1 148 ? 21.049 -4.329 -25.753 1.00 77.50 148 SER A CA 1
ATOM 1177 C C . SER A 1 148 ? 21.036 -4.130 -27.269 1.00 77.50 148 SER A C 1
ATOM 1179 O O . SER A 1 148 ? 22.014 -4.444 -27.947 1.00 77.50 148 SER A O 1
ATOM 1181 N N . TYR A 1 149 ? 19.977 -3.526 -27.814 1.00 75.88 149 TYR A N 1
ATOM 1182 C CA . TYR A 1 149 ? 19.903 -3.176 -29.229 1.00 75.88 149 TYR A CA 1
ATOM 1183 C C . TYR A 1 149 ? 20.938 -2.111 -29.603 1.00 75.88 149 TYR A C 1
ATOM 1185 O O . TYR A 1 149 ? 21.625 -2.240 -30.612 1.00 75.88 149 TYR A O 1
ATOM 1193 N N . LYS A 1 150 ? 21.116 -1.072 -28.783 1.00 73.75 150 LYS A N 1
ATOM 1194 C CA . LYS A 1 150 ? 22.079 0.009 -29.033 1.00 73.75 150 LYS A CA 1
ATOM 1195 C C . LYS A 1 150 ? 23.532 -0.456 -28.893 1.00 73.75 150 LYS A C 1
ATOM 1197 O O . LYS A 1 150 ? 24.380 -0.054 -29.686 1.00 73.75 150 LYS A O 1
ATOM 1202 N N . SER A 1 151 ? 23.826 -1.301 -27.910 1.00 67.75 151 SER A N 1
ATOM 1203 C CA . SER A 1 151 ? 25.159 -1.876 -27.690 1.00 67.75 151 SER A CA 1
ATOM 1204 C C . SER A 1 151 ? 25.491 -2.968 -28.715 1.00 67.75 151 SER A C 1
ATOM 1206 O O . SER A 1 151 ? 26.603 -2.976 -29.243 1.00 67.75 151 SER A O 1
ATOM 1208 N N . GLY A 1 152 ? 24.519 -3.798 -29.111 1.00 61.28 152 GLY A N 1
ATOM 1209 C CA . GLY A 1 152 ? 24.639 -4.739 -30.233 1.00 61.28 152 GLY A CA 1
ATOM 1210 C C . GLY A 1 152 ? 24.752 -4.044 -31.597 1.00 61.28 152 GLY A C 1
ATOM 1211 O O . GLY A 1 152 ? 25.547 -4.450 -32.448 1.00 61.28 152 GLY A O 1
ATOM 1212 N N . SER A 1 153 ? 24.045 -2.924 -31.778 1.00 57.09 153 SER A N 1
ATOM 1213 C CA . SER A 1 153 ? 24.219 -2.016 -32.915 1.00 57.09 153 SER A CA 1
ATOM 1214 C C . SER A 1 153 ? 25.621 -1.411 -32.933 1.00 57.09 153 SER A C 1
ATOM 1216 O O . SER A 1 153 ? 26.159 -1.204 -34.001 1.00 57.09 153 SER A O 1
ATOM 1218 N N . GLY A 1 154 ? 26.321 -1.254 -31.807 1.00 53.72 154 GLY A N 1
ATOM 1219 C CA . GLY A 1 154 ? 27.734 -0.852 -31.816 1.00 53.72 154 GLY A CA 1
ATOM 1220 C C . GLY A 1 154 ? 28.663 -1.819 -32.568 1.00 53.72 154 GLY A C 1
ATOM 1221 O O . GLY A 1 154 ? 29.655 -1.380 -33.140 1.00 53.72 154 GLY A O 1
ATOM 1222 N N . VAL A 1 155 ? 28.348 -3.117 -32.624 1.00 57.44 155 VAL A N 1
ATOM 1223 C CA . VAL A 1 155 ? 29.161 -4.120 -33.340 1.00 57.44 155 VAL A CA 1
ATOM 1224 C C . VAL A 1 155 ? 28.762 -4.205 -34.813 1.00 57.44 155 VAL A C 1
ATOM 1226 O O . VAL A 1 155 ? 29.629 -4.227 -35.687 1.00 57.44 155 VAL A O 1
ATOM 1229 N N . ASN A 1 156 ? 27.457 -4.197 -35.100 1.00 58.84 156 ASN A N 1
ATOM 1230 C CA . ASN A 1 156 ? 26.949 -4.221 -36.473 1.00 58.84 156 ASN A CA 1
ATOM 1231 C C . ASN A 1 156 ? 27.152 -2.877 -37.184 1.00 58.84 156 ASN A C 1
ATOM 1233 O O . ASN A 1 156 ? 27.535 -2.869 -38.342 1.00 58.84 156 ASN A O 1
ATOM 1237 N N . ASN A 1 157 ? 26.999 -1.754 -36.485 1.00 64.50 157 ASN A N 1
ATOM 1238 C CA . ASN A 1 157 ? 27.246 -0.415 -37.006 1.00 64.50 157 ASN A CA 1
ATOM 1239 C C . ASN A 1 157 ? 28.745 -0.135 -37.144 1.00 64.50 157 ASN A C 1
ATOM 1241 O O . ASN A 1 157 ? 29.128 0.395 -38.168 1.00 64.50 157 ASN A O 1
ATOM 1245 N N . ARG A 1 158 ? 29.628 -0.591 -36.236 1.00 66.81 158 ARG A N 1
ATOM 1246 C CA . ARG A 1 158 ? 31.086 -0.543 -36.508 1.00 66.81 158 ARG A CA 1
ATOM 1247 C C . ARG A 1 158 ? 31.458 -1.332 -37.757 1.00 66.81 158 ARG A C 1
ATOM 1249 O O . ARG A 1 158 ? 32.286 -0.883 -38.540 1.00 66.81 158 ARG A O 1
ATOM 1256 N N . ARG A 1 159 ? 30.864 -2.516 -37.941 1.00 69.25 159 ARG A N 1
ATOM 1257 C CA . ARG A 1 159 ? 31.087 -3.342 -39.133 1.00 69.25 159 ARG A CA 1
ATOM 1258 C C . ARG A 1 159 ? 30.564 -2.648 -40.397 1.00 69.25 159 ARG A C 1
ATOM 1260 O O . ARG A 1 159 ? 31.272 -2.611 -41.394 1.00 69.25 159 ARG A O 1
ATOM 1267 N N . THR A 1 160 ? 29.371 -2.065 -40.350 1.00 76.31 160 THR A N 1
ATOM 1268 C CA . THR A 1 160 ? 28.789 -1.305 -41.465 1.00 76.31 160 THR A CA 1
ATOM 1269 C C . THR A 1 160 ? 29.568 -0.019 -41.756 1.00 76.31 160 THR A C 1
ATOM 1271 O O . THR A 1 160 ? 29.862 0.251 -42.912 1.00 76.31 160 THR A O 1
ATOM 1274 N N . GLU A 1 161 ? 29.978 0.738 -40.739 1.00 76.56 161 GLU A N 1
ATOM 1275 C CA . GLU A 1 161 ? 30.825 1.934 -40.863 1.00 76.56 161 GLU A CA 1
ATOM 1276 C C . GLU A 1 161 ? 32.192 1.599 -41.475 1.00 76.56 161 GLU A C 1
ATOM 1278 O O . GLU A 1 161 ? 32.687 2.349 -42.313 1.00 76.56 161 GLU A O 1
ATOM 1283 N N . LEU A 1 162 ? 32.780 0.451 -41.117 1.00 81.50 162 LEU A N 1
ATOM 1284 C CA . LEU A 1 162 ? 33.998 -0.061 -41.753 1.00 81.50 162 LEU A CA 1
ATOM 1285 C C . LEU A 1 162 ? 33.788 -0.342 -43.246 1.00 81.50 162 LEU A C 1
ATOM 1287 O O . LEU A 1 162 ? 34.587 0.122 -44.056 1.00 81.50 162 LEU A O 1
ATOM 1291 N N . PHE A 1 163 ? 32.713 -1.047 -43.615 1.00 83.50 163 PHE A N 1
ATOM 1292 C CA . PHE A 1 163 ? 32.410 -1.334 -45.021 1.00 83.50 163 PHE A CA 1
ATOM 1293 C C . PHE A 1 163 ? 32.103 -0.071 -45.832 1.00 83.50 163 PHE A C 1
ATOM 1295 O O . PHE A 1 163 ? 32.536 0.043 -46.976 1.00 83.50 163 PHE A O 1
ATOM 1302 N N . LEU A 1 164 ? 31.392 0.897 -45.249 1.00 88.12 164 LEU A N 1
ATOM 1303 C CA . LEU A 1 164 ? 31.124 2.185 -45.894 1.00 88.12 164 LEU A CA 1
ATOM 1304 C C . LEU A 1 164 ? 32.422 2.960 -46.138 1.00 88.12 164 LEU A C 1
ATOM 1306 O O . LEU A 1 164 ? 32.648 3.454 -47.238 1.00 88.12 164 LEU A O 1
ATOM 1310 N N . LYS A 1 165 ? 33.320 2.983 -45.149 1.00 90.62 165 LYS A N 1
ATOM 1311 C CA . LYS A 1 165 ? 34.626 3.631 -45.280 1.00 90.62 165 LYS A CA 1
ATOM 1312 C C . LYS A 1 165 ? 35.513 2.957 -46.333 1.00 90.62 165 LYS A C 1
ATOM 1314 O O . LYS A 1 165 ? 36.184 3.646 -47.095 1.00 90.62 165 LYS A O 1
ATOM 1319 N N . GLU A 1 166 ? 35.522 1.625 -46.397 1.00 91.56 166 GLU A N 1
ATOM 1320 C CA . GLU A 1 166 ? 36.241 0.883 -47.441 1.00 91.56 166 GLU A CA 1
ATOM 1321 C C . GLU A 1 166 ? 35.680 1.187 -48.834 1.00 91.56 166 GLU A C 1
ATOM 1323 O O . GLU A 1 166 ? 36.444 1.450 -49.762 1.00 91.56 166 GLU A O 1
ATOM 1328 N N . HIS A 1 167 ? 34.355 1.236 -48.974 1.00 91.31 167 HIS A N 1
ATOM 1329 C CA . HIS A 1 167 ? 33.711 1.604 -50.230 1.00 91.31 167 HIS A CA 1
ATOM 1330 C C . HIS A 1 167 ? 34.110 3.019 -50.684 1.00 91.31 167 HIS A C 1
ATOM 1332 O O . HIS A 1 167 ? 34.457 3.209 -51.851 1.00 91.31 167 HIS A O 1
ATOM 1338 N N . ASP A 1 168 ? 34.152 3.995 -49.775 1.00 91.56 168 ASP A N 1
ATOM 1339 C CA . ASP A 1 168 ? 34.622 5.347 -50.096 1.00 91.56 168 ASP A CA 1
ATOM 1340 C C . ASP A 1 168 ? 36.103 5.360 -50.519 1.00 91.56 168 ASP A C 1
ATOM 1342 O O . ASP A 1 168 ? 36.472 6.049 -51.477 1.00 91.56 168 ASP A O 1
ATOM 1346 N N . HIS A 1 169 ? 36.956 4.558 -49.869 1.00 92.06 169 HIS A N 1
ATOM 1347 C CA . HIS A 1 169 ? 38.359 4.399 -50.264 1.00 92.06 169 HIS A CA 1
ATOM 1348 C C . HIS A 1 169 ? 38.511 3.802 -51.669 1.00 92.06 169 HIS A C 1
ATOM 1350 O O . HIS A 1 169 ? 39.338 4.290 -52.443 1.00 92.06 169 HIS A O 1
ATOM 1356 N N . LEU A 1 170 ? 37.704 2.795 -52.017 1.00 93.12 170 LEU A N 1
ATOM 1357 C CA . LEU A 1 170 ? 37.700 2.188 -53.349 1.00 93.12 170 LEU A CA 1
ATOM 1358 C C . LEU A 1 170 ? 37.270 3.195 -54.419 1.00 93.12 170 LEU A C 1
ATOM 1360 O O . LEU A 1 170 ? 37.995 3.385 -55.390 1.00 93.12 170 LEU A O 1
ATOM 1364 N N . ARG A 1 171 ? 36.171 3.929 -54.203 1.00 93.81 171 ARG A N 1
ATOM 1365 C CA . ARG A 1 171 ? 35.709 4.954 -55.159 1.00 93.81 171 ARG A CA 1
ATOM 1366 C C . ARG A 1 171 ? 36.736 6.065 -55.361 1.00 93.81 171 ARG A C 1
ATOM 1368 O O . ARG A 1 171 ? 36.918 6.542 -56.479 1.00 93.81 171 ARG A O 1
ATOM 1375 N N . ASN A 1 172 ? 37.419 6.477 -54.294 1.00 92.69 172 ASN A N 1
ATOM 1376 C CA . ASN A 1 172 ? 38.496 7.456 -54.400 1.00 92.69 172 ASN A CA 1
ATOM 1377 C C . ASN A 1 172 ? 39.695 6.903 -55.191 1.00 92.69 172 ASN A C 1
ATOM 1379 O O . ASN A 1 172 ? 40.246 7.608 -56.033 1.00 92.69 172 ASN A O 1
ATOM 1383 N N . SER A 1 173 ? 40.080 5.645 -54.952 1.00 93.25 173 SER A N 1
ATOM 1384 C CA . SER A 1 173 ? 41.131 4.965 -55.719 1.00 93.25 173 SER A CA 1
ATOM 1385 C C . SER A 1 173 ? 40.780 4.876 -57.205 1.00 93.25 173 SER A C 1
ATOM 1387 O O . SER A 1 173 ? 41.609 5.222 -58.044 1.00 93.25 173 SER A O 1
ATOM 1389 N N . ASP A 1 174 ? 39.551 4.477 -57.533 1.00 94.25 174 ASP A N 1
ATOM 1390 C CA . ASP A 1 174 ? 39.074 4.382 -58.915 1.00 94.25 174 ASP A CA 1
ATOM 1391 C C . ASP A 1 174 ? 39.151 5.737 -59.622 1.00 94.25 174 ASP A C 1
ATOM 1393 O O . ASP A 1 174 ? 39.687 5.825 -60.727 1.00 94.25 174 ASP A O 1
ATOM 1397 N N . ARG A 1 175 ? 38.735 6.821 -58.952 1.00 93.38 175 ARG A N 1
ATOM 1398 C CA . ARG A 1 175 ? 38.828 8.175 -59.519 1.00 93.38 175 ARG A CA 1
ATOM 1399 C C . ARG A 1 175 ? 40.273 8.590 -59.811 1.00 93.38 175 ARG A C 1
ATOM 1401 O O . ARG A 1 175 ? 40.551 9.126 -60.879 1.00 93.38 175 ARG A O 1
ATOM 1408 N N . LEU A 1 176 ? 41.207 8.319 -58.896 1.00 92.44 176 LEU A N 1
ATOM 1409 C CA . LEU A 1 176 ? 42.632 8.626 -59.093 1.00 92.44 176 LEU A CA 1
ATOM 1410 C C . LEU A 1 176 ? 43.250 7.807 -60.241 1.00 92.44 176 LEU A C 1
ATOM 1412 O O . LEU A 1 176 ? 44.100 8.307 -60.989 1.00 92.44 176 LEU A O 1
ATOM 1416 N N . ILE A 1 177 ? 42.817 6.554 -60.403 1.00 92.38 177 ILE A N 1
ATOM 1417 C CA . ILE A 1 177 ? 43.223 5.695 -61.520 1.00 92.38 177 ILE A CA 1
ATOM 1418 C C . ILE A 1 177 ? 42.680 6.256 -62.838 1.00 92.38 177 ILE A C 1
ATOM 1420 O O . ILE A 1 177 ? 43.447 6.398 -63.789 1.00 92.38 177 ILE A O 1
ATOM 1424 N N . GLU A 1 178 ? 41.402 6.631 -62.899 1.00 94.12 178 GLU A N 1
ATOM 1425 C CA . GLU A 1 178 ? 40.800 7.263 -64.078 1.00 94.12 178 GLU A CA 1
ATOM 1426 C C . GLU A 1 178 ? 41.495 8.578 -64.452 1.00 94.12 178 GLU A C 1
ATOM 1428 O O . GLU A 1 178 ? 41.785 8.809 -65.628 1.00 94.12 178 GLU A O 1
ATOM 1433 N N . GLU A 1 179 ? 41.834 9.416 -63.469 1.00 91.50 179 GLU A N 1
ATOM 1434 C CA . GLU A 1 179 ? 42.603 10.648 -63.676 1.00 91.50 179 GLU A CA 1
ATOM 1435 C C . GLU A 1 179 ? 43.996 10.347 -64.265 1.00 91.50 179 GLU A C 1
ATOM 1437 O O . GLU A 1 179 ? 44.415 10.985 -65.236 1.00 91.50 179 GLU A O 1
ATOM 1442 N N . THR A 1 180 ? 44.686 9.320 -63.759 1.00 88.56 180 THR A N 1
ATOM 1443 C CA . THR A 1 180 ? 46.002 8.885 -64.266 1.00 88.56 180 THR A CA 1
ATOM 1444 C C . THR A 1 180 ? 45.913 8.305 -65.682 1.00 88.56 180 THR A C 1
ATOM 1446 O O . THR A 1 180 ? 46.736 8.628 -66.542 1.00 88.56 180 THR A O 1
ATOM 1449 N N . ILE A 1 181 ? 44.896 7.483 -65.959 1.00 87.06 181 ILE A N 1
ATOM 1450 C CA . ILE A 1 181 ? 44.618 6.934 -67.294 1.00 87.06 181 ILE A CA 1
ATOM 1451 C C . ILE A 1 181 ? 44.296 8.069 -68.268 1.00 87.06 181 ILE A C 1
ATOM 1453 O O . ILE A 1 181 ? 44.816 8.092 -69.382 1.00 87.06 181 ILE A O 1
ATOM 1457 N N . SER A 1 182 ? 43.478 9.035 -67.851 1.00 87.25 182 SER A N 1
ATOM 1458 C CA . SER A 1 182 ? 43.132 10.222 -68.635 1.00 87.25 182 SER A CA 1
ATOM 1459 C C . SER A 1 182 ? 44.372 11.049 -68.968 1.00 87.25 182 SER A C 1
ATOM 1461 O O . SER A 1 182 ? 44.570 11.418 -70.126 1.00 87.25 182 SER A O 1
ATOM 1463 N N . TYR A 1 183 ? 45.253 11.282 -67.992 1.00 84.69 183 TYR A N 1
ATOM 1464 C CA . TYR A 1 183 ? 46.535 11.949 -68.214 1.00 84.69 183 TYR A CA 1
ATOM 1465 C C . TYR A 1 183 ? 47.401 11.189 -69.227 1.00 84.69 183 TYR A C 1
ATOM 1467 O O . TYR A 1 183 ? 47.833 11.769 -70.223 1.00 84.69 183 TYR A O 1
ATOM 1475 N N . TYR A 1 184 ? 47.583 9.878 -69.046 1.00 80.69 184 TYR A N 1
ATOM 1476 C CA . TYR A 1 184 ? 48.352 9.039 -69.969 1.00 80.69 184 TYR A CA 1
ATOM 1477 C C . TYR A 1 184 ? 47.755 9.023 -71.389 1.00 80.69 184 TYR A C 1
ATOM 1479 O O . TYR A 1 184 ? 48.482 9.101 -72.381 1.00 80.69 184 TYR A O 1
ATOM 1487 N N . ASN A 1 185 ? 46.426 9.002 -71.505 1.00 81.94 185 ASN A N 1
ATOM 1488 C CA . ASN A 1 185 ? 45.703 9.052 -72.777 1.00 81.94 185 ASN A CA 1
ATOM 1489 C C . ASN A 1 185 ? 45.744 10.425 -73.462 1.00 81.94 185 ASN A C 1
ATOM 1491 O O . ASN A 1 185 ? 45.469 10.504 -74.660 1.00 81.94 185 ASN A O 1
ATOM 1495 N N . LYS A 1 186 ? 46.103 11.493 -72.745 1.00 81.44 186 LYS A N 1
ATOM 1496 C CA . LYS A 1 186 ? 46.359 12.824 -73.314 1.00 81.44 186 LYS A CA 1
ATOM 1497 C C . LYS A 1 186 ? 47.804 12.992 -73.799 1.00 81.44 186 LYS A C 1
ATOM 1499 O O . LYS A 1 186 ? 48.069 13.913 -74.567 1.00 81.44 186 LYS A O 1
ATOM 1504 N N . LEU A 1 187 ? 48.731 12.109 -73.412 1.00 75.62 187 LEU A N 1
ATOM 1505 C CA . LEU A 1 187 ? 50.125 12.176 -73.864 1.00 75.62 187 LEU A CA 1
ATOM 1506 C C . LEU A 1 187 ? 50.264 11.798 -75.354 1.00 75.62 187 LEU A C 1
ATOM 1508 O O . LEU A 1 187 ? 49.544 10.914 -75.831 1.00 75.62 187 LEU A O 1
ATOM 1512 N N . PRO A 1 188 ? 51.210 12.397 -76.102 1.00 72.38 188 PRO A N 1
ATOM 1513 C CA . PRO A 1 188 ? 51.478 12.037 -77.496 1.00 72.38 188 PRO A CA 1
ATOM 1514 C C . PRO A 1 188 ? 51.890 10.562 -77.648 1.00 72.38 188 PRO A C 1
ATOM 1516 O O . PRO A 1 188 ? 52.592 10.013 -76.796 1.00 72.38 188 PRO A O 1
ATOM 1519 N N . GLN A 1 189 ? 51.510 9.923 -78.762 1.00 63.41 189 GLN A N 1
ATOM 1520 C CA . GLN A 1 189 ? 51.769 8.499 -79.052 1.00 63.41 189 GLN A CA 1
ATOM 1521 C C . GLN A 1 189 ? 53.252 8.094 -78.882 1.00 63.41 189 GLN A C 1
ATOM 1523 O O . GLN A 1 189 ? 53.544 6.978 -78.450 1.00 63.41 189 GLN A O 1
ATOM 1528 N N . SER A 1 190 ? 54.192 9.007 -79.162 1.00 62.81 190 SER A N 1
ATOM 1529 C CA . SER A 1 190 ? 55.641 8.790 -79.016 1.00 62.81 190 SER A CA 1
ATOM 1530 C C . SER A 1 190 ? 56.096 8.581 -77.566 1.00 62.81 190 SER A C 1
ATOM 1532 O O . SER A 1 190 ? 57.046 7.837 -77.335 1.00 62.81 190 SER A O 1
ATOM 1534 N N . GLN A 1 191 ? 55.412 9.177 -76.582 1.00 60.31 191 GLN A N 1
ATOM 1535 C CA . GLN A 1 191 ? 55.732 9.023 -75.157 1.00 60.31 191 GLN A CA 1
ATOM 1536 C C . GLN A 1 191 ? 55.050 7.799 -74.525 1.00 60.31 191 GLN A C 1
ATOM 1538 O O . GLN A 1 191 ? 55.604 7.200 -73.604 1.00 60.31 191 GLN A O 1
ATOM 1543 N N . ARG A 1 192 ? 53.900 7.354 -75.054 1.00 56.12 192 ARG A N 1
ATOM 1544 C CA . ARG A 1 192 ? 53.216 6.131 -74.582 1.00 56.12 192 ARG A CA 1
ATOM 1545 C C . ARG A 1 192 ? 54.040 4.864 -74.848 1.00 56.12 192 ARG A C 1
ATOM 1547 O O . ARG A 1 192 ? 54.150 4.007 -73.973 1.00 56.12 192 ARG A O 1
ATOM 1554 N N . MET A 1 193 ? 54.697 4.794 -76.010 1.00 52.94 193 MET A N 1
ATOM 1555 C CA . MET A 1 193 ? 55.532 3.657 -76.440 1.00 52.94 193 MET A CA 1
ATOM 1556 C C . MET A 1 193 ? 56.860 3.515 -75.665 1.00 52.94 193 MET A C 1
ATOM 1558 O O . MET A 1 193 ? 57.501 2.468 -75.738 1.00 52.94 193 MET A O 1
ATOM 1562 N N . GLY A 1 194 ? 57.286 4.537 -74.909 1.00 53.00 194 GLY A N 1
ATOM 1563 C CA . GLY A 1 194 ? 58.530 4.509 -74.125 1.00 53.00 194 GLY A CA 1
ATOM 1564 C C . GLY A 1 194 ? 58.435 3.747 -72.796 1.00 53.00 194 GLY A C 1
ATOM 1565 O O . GLY A 1 194 ? 59.456 3.318 -72.261 1.00 53.00 194 GLY A O 1
ATOM 1566 N N . ILE A 1 195 ? 57.225 3.536 -72.266 1.00 54.66 195 ILE A N 1
ATOM 1567 C CA . ILE A 1 195 ? 57.010 2.951 -70.927 1.00 54.66 195 ILE A CA 1
ATOM 1568 C C . ILE A 1 195 ? 56.809 1.425 -70.989 1.00 54.66 195 ILE A C 1
ATOM 1570 O O . ILE A 1 195 ? 57.196 0.706 -70.068 1.00 54.66 195 ILE A O 1
ATOM 1574 N N . SER A 1 196 ? 56.333 0.886 -72.115 1.00 47.34 196 SER A N 1
ATOM 1575 C CA . SER A 1 196 ? 56.211 -0.565 -72.342 1.00 47.34 196 SER A CA 1
ATOM 1576 C C . SER A 1 196 ? 57.564 -1.287 -72.475 1.00 47.34 196 SER A C 1
ATOM 1578 O O . SER A 1 196 ? 57.606 -2.515 -72.472 1.00 47.34 196 SER A O 1
ATOM 1580 N N . ARG A 1 197 ? 58.683 -0.550 -72.569 1.00 44.22 197 ARG A N 1
ATOM 1581 C CA . ARG A 1 197 ? 60.040 -1.086 -72.794 1.00 44.22 197 ARG A CA 1
ATOM 1582 C C . ARG A 1 197 ? 60.884 -1.262 -71.521 1.00 44.22 197 ARG A C 1
ATOM 1584 O O . ARG A 1 197 ? 62.085 -1.464 -71.617 1.00 44.22 197 ARG A O 1
ATOM 1591 N N . TRP A 1 198 ? 60.293 -1.225 -70.327 1.00 40.34 198 TRP A N 1
ATOM 1592 C CA . TRP A 1 198 ? 61.026 -1.496 -69.073 1.00 40.34 198 TRP A CA 1
ATOM 1593 C C . TRP A 1 198 ? 60.682 -2.835 -68.412 1.00 40.34 198 TRP A C 1
ATOM 1595 O O . TRP A 1 198 ? 61.224 -3.175 -67.363 1.00 40.34 198 TRP A O 1
ATOM 1605 N N . ARG A 1 199 ? 59.827 -3.650 -69.037 1.00 47.66 199 ARG A N 1
ATOM 1606 C CA . ARG A 1 199 ? 59.462 -4.977 -68.531 1.00 47.66 199 ARG A CA 1
ATOM 1607 C C . ARG A 1 199 ? 59.617 -6.022 -69.637 1.00 47.66 199 ARG A C 1
ATOM 1609 O O . ARG A 1 199 ? 58.617 -6.476 -70.154 1.00 47.66 199 ARG A O 1
ATOM 1616 N N . ILE A 1 200 ? 60.861 -6.341 -70.009 1.00 47.59 200 ILE A N 1
ATOM 1617 C CA . ILE A 1 200 ? 61.397 -7.661 -70.429 1.00 47.59 200 ILE A CA 1
ATOM 1618 C C . ILE A 1 200 ? 62.913 -7.458 -70.611 1.00 47.59 200 ILE A C 1
ATOM 1620 O O . ILE A 1 200 ? 63.414 -7.202 -71.695 1.00 47.59 200 ILE A O 1
ATOM 1624 N N . GLN A 1 201 ? 63.660 -7.534 -69.514 1.00 38.78 201 GLN A N 1
ATOM 1625 C CA . GLN A 1 201 ? 65.069 -7.928 -69.550 1.00 38.78 201 GLN A CA 1
ATOM 1626 C C . GLN A 1 201 ? 65.377 -8.604 -68.210 1.00 38.78 201 GLN A C 1
ATOM 1628 O O . GLN A 1 201 ? 66.077 -8.081 -67.352 1.00 38.78 201 GLN A O 1
ATOM 1633 N N . ARG A 1 202 ? 64.764 -9.770 -67.985 1.00 37.81 202 ARG A N 1
ATOM 1634 C CA . ARG A 1 202 ? 65.315 -10.748 -67.046 1.00 37.81 202 ARG A CA 1
ATOM 1635 C C . ARG A 1 202 ? 66.318 -11.581 -67.841 1.00 37.81 202 ARG A C 1
ATOM 1637 O O . ARG A 1 202 ? 65.867 -12.421 -68.619 1.00 37.81 202 ARG A O 1
ATOM 1644 N N . PRO A 1 203 ? 67.639 -11.389 -67.701 1.00 42.53 203 PRO A N 1
ATOM 1645 C CA . PRO A 1 203 ? 68.557 -12.420 -68.132 1.00 42.53 203 PRO A CA 1
ATOM 1646 C C . PRO A 1 203 ? 68.411 -13.580 -67.146 1.00 42.53 203 PRO A C 1
ATOM 1648 O O . PRO A 1 203 ? 68.736 -13.474 -65.964 1.00 42.53 203 PRO A O 1
ATOM 1651 N N . VAL A 1 204 ? 67.855 -14.683 -67.638 1.00 45.84 204 VAL A N 1
ATOM 1652 C CA . VAL A 1 204 ? 67.999 -15.993 -67.010 1.00 45.84 204 VAL A CA 1
ATOM 1653 C C . VAL A 1 204 ? 69.475 -16.354 -67.151 1.00 45.84 204 VAL A C 1
ATOM 1655 O O . VAL A 1 204 ? 69.901 -16.845 -68.192 1.00 45.84 204 VAL A O 1
ATOM 1658 N N . VAL A 1 205 ? 70.278 -16.048 -66.134 1.00 41.19 205 VAL A N 1
ATOM 1659 C CA . VAL A 1 205 ? 71.653 -16.541 -66.064 1.00 41.19 205 VAL A CA 1
ATOM 1660 C C . VAL A 1 205 ? 71.585 -17.938 -65.460 1.00 41.19 205 VAL A C 1
ATOM 1662 O O . VAL A 1 205 ? 71.347 -18.109 -64.267 1.00 41.19 205 VAL A O 1
ATOM 1665 N N . TRP A 1 206 ? 71.736 -18.944 -66.317 1.00 33.72 206 TRP A N 1
ATOM 1666 C CA . TRP A 1 206 ? 72.131 -20.285 -65.907 1.00 33.72 206 TRP A CA 1
ATOM 1667 C C . TRP A 1 206 ? 73.537 -20.201 -65.298 1.00 33.72 206 TRP A C 1
ATOM 1669 O O . TRP A 1 206 ? 74.498 -19.933 -66.014 1.00 33.72 206 TRP A O 1
ATOM 1679 N N . CYS A 1 207 ? 73.668 -20.437 -63.993 1.00 31.95 207 CYS A N 1
ATOM 1680 C CA . CYS A 1 207 ? 74.950 -20.774 -63.373 1.00 31.95 207 CYS A CA 1
ATOM 1681 C C . CYS A 1 207 ? 75.040 -22.302 -63.242 1.00 31.95 207 CYS A C 1
ATOM 1683 O O . CYS A 1 207 ? 74.252 -22.874 -62.485 1.00 31.95 207 CYS A O 1
ATOM 1685 N N . PRO A 1 208 ? 75.970 -22.986 -63.932 1.00 41.62 208 PRO A N 1
ATOM 1686 C CA . PRO A 1 208 ? 76.306 -24.361 -63.607 1.00 41.62 208 PRO A CA 1
ATOM 1687 C C . PRO A 1 208 ? 77.322 -24.406 -62.445 1.00 41.62 208 PRO A C 1
ATOM 1689 O O . PRO A 1 208 ? 78.258 -23.616 -62.403 1.00 41.62 208 PRO A O 1
ATOM 1692 N N . PHE A 1 209 ? 77.144 -25.392 -61.557 1.00 30.94 209 PHE A N 1
ATOM 1693 C CA . PHE A 1 209 ? 78.153 -25.991 -60.660 1.00 30.94 209 PHE A CA 1
ATOM 1694 C C . PHE A 1 209 ? 78.668 -25.213 -59.409 1.00 30.94 209 PHE A C 1
ATOM 1696 O O . PHE A 1 209 ? 79.620 -24.446 -59.464 1.00 30.94 209 PHE A O 1
ATOM 1703 N N . SER A 1 210 ? 78.016 -25.498 -58.264 1.00 32.47 210 SER A N 1
ATOM 1704 C CA . SER A 1 210 ? 78.486 -25.813 -56.880 1.00 32.47 210 SER A CA 1
ATOM 1705 C C . SER A 1 210 ? 79.996 -25.852 -56.515 1.00 32.47 210 SER A C 1
ATOM 1707 O O . SER A 1 210 ? 80.819 -26.089 -57.392 1.00 32.47 210 SER A O 1
ATOM 1709 N N . PRO A 1 211 ? 80.376 -25.981 -55.213 1.00 49.31 211 PRO A N 1
ATOM 1710 C CA . PRO A 1 211 ? 79.819 -25.414 -53.967 1.00 49.31 211 PRO A CA 1
ATOM 1711 C C . PRO A 1 211 ? 80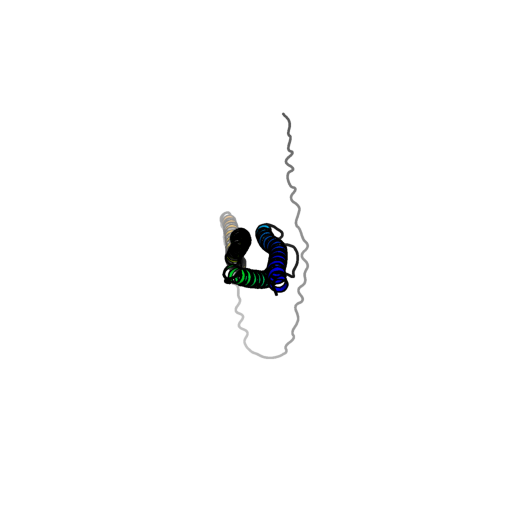.929 -24.990 -52.958 1.00 49.31 211 PRO A C 1
ATOM 1713 O O . PRO A 1 211 ? 81.757 -25.817 -52.594 1.00 49.31 211 PRO A O 1
ATOM 1716 N N . ALA A 1 212 ? 80.936 -23.776 -52.395 1.00 34.12 212 ALA A N 1
ATOM 1717 C CA . ALA A 1 212 ? 81.664 -23.520 -51.137 1.00 34.12 212 ALA A CA 1
ATOM 1718 C C . ALA A 1 212 ? 81.358 -22.141 -50.532 1.00 34.12 212 ALA A C 1
ATOM 1720 O O . ALA A 1 212 ? 81.307 -21.144 -51.241 1.00 34.12 212 ALA A O 1
ATOM 1721 N N . LEU A 1 213 ? 81.305 -22.128 -49.197 1.00 33.12 213 LEU A N 1
ATOM 1722 C CA . LEU A 1 213 ? 81.532 -20.997 -48.286 1.00 33.12 213 LEU A CA 1
ATOM 1723 C C . LEU A 1 213 ? 80.350 -20.061 -47.962 1.00 33.12 213 LEU A C 1
ATOM 1725 O O . LEU A 1 213 ? 80.104 -19.032 -48.574 1.00 33.12 213 LEU A O 1
ATOM 1729 N N . GLN A 1 214 ? 79.727 -20.428 -46.836 1.00 30.86 214 GLN A N 1
ATOM 1730 C CA . GLN A 1 214 ? 79.506 -19.578 -45.658 1.00 30.86 214 GLN A CA 1
ATOM 1731 C C . GLN A 1 214 ? 78.540 -18.389 -45.759 1.00 30.86 214 GLN A C 1
ATOM 1733 O O . GLN A 1 214 ? 78.885 -17.254 -46.066 1.00 30.86 214 GLN A O 1
ATOM 1738 N N . CYS A 1 215 ? 77.322 -18.680 -45.295 1.00 33.19 215 CYS A N 1
ATOM 1739 C CA . CYS A 1 215 ? 76.608 -17.958 -44.239 1.00 33.19 215 CYS A CA 1
ATOM 1740 C C . CYS A 1 215 ? 77.317 -16.696 -43.694 1.00 33.19 215 CYS A C 1
ATOM 1742 O O . CYS A 1 215 ? 78.237 -16.788 -42.882 1.00 33.19 215 CYS A O 1
ATOM 1744 N N . SER A 1 216 ? 76.817 -15.512 -44.052 1.00 34.00 216 SER A N 1
ATOM 1745 C CA . SER A 1 216 ? 76.949 -14.329 -43.201 1.00 34.00 216 SER A CA 1
ATOM 1746 C C . SER A 1 216 ? 75.723 -13.434 -43.353 1.00 34.00 216 SER A C 1
ATOM 1748 O O . SER A 1 216 ? 75.503 -12.776 -44.368 1.00 34.00 216 SER A O 1
ATOM 1750 N N . VAL A 1 217 ? 74.901 -13.449 -42.308 1.00 39.56 217 VAL A N 1
ATOM 1751 C CA . VAL A 1 217 ? 73.788 -12.532 -42.079 1.00 39.56 217 VAL A CA 1
ATOM 1752 C C . VAL A 1 217 ? 74.348 -11.110 -41.988 1.00 39.56 217 VAL A C 1
ATOM 1754 O O . VAL A 1 217 ? 74.927 -10.732 -40.970 1.00 39.56 217 VAL A O 1
ATOM 1757 N N . ARG A 1 218 ? 74.151 -10.287 -43.023 1.00 34.97 218 ARG A N 1
ATOM 1758 C CA . ARG A 1 218 ? 74.289 -8.827 -42.908 1.00 34.97 218 ARG A CA 1
ATOM 1759 C C . ARG A 1 218 ? 72.910 -8.184 -42.864 1.00 34.97 218 ARG A C 1
ATOM 1761 O O . ARG A 1 218 ? 72.196 -8.122 -43.856 1.00 34.97 218 ARG A O 1
ATOM 1768 N N . LYS A 1 219 ? 72.570 -7.696 -41.668 1.00 34.38 219 LYS A N 1
ATOM 1769 C CA . LYS A 1 219 ? 71.488 -6.747 -41.399 1.00 34.38 219 LYS A CA 1
ATOM 1770 C C . LYS A 1 219 ? 71.664 -5.507 -42.283 1.00 34.38 219 LYS A C 1
ATOM 1772 O O . LYS A 1 219 ? 72.550 -4.693 -42.024 1.00 34.38 219 LYS A O 1
ATOM 1777 N N . SER A 1 220 ? 70.803 -5.342 -43.278 1.00 33.69 220 SER A N 1
ATOM 1778 C CA . SER A 1 220 ? 70.651 -4.082 -44.005 1.00 33.69 220 SER A CA 1
ATOM 1779 C C . SER A 1 220 ? 69.850 -3.120 -43.130 1.00 33.69 220 SER A C 1
ATOM 1781 O O . SER A 1 220 ? 68.629 -3.224 -43.017 1.00 33.69 220 SER A O 1
ATOM 1783 N N . LYS A 1 221 ? 70.564 -2.225 -42.443 1.00 36.53 221 LYS A N 1
ATOM 1784 C CA . LYS A 1 221 ? 69.985 -1.047 -41.797 1.00 36.53 221 LYS A CA 1
ATOM 1785 C C . LYS A 1 221 ? 69.320 -0.188 -42.873 1.00 36.53 221 LYS A C 1
ATOM 1787 O O . LYS A 1 221 ? 69.954 0.164 -43.862 1.00 36.53 221 LYS A O 1
ATOM 1792 N N . TRP A 1 222 ? 68.051 0.124 -42.651 1.00 31.88 222 TRP A N 1
ATOM 1793 C CA . TRP A 1 222 ? 67.333 1.191 -43.330 1.00 31.88 222 TRP A CA 1
ATOM 1794 C C . TRP A 1 222 ? 68.033 2.524 -43.031 1.00 31.88 222 TRP A C 1
ATOM 1796 O O . TRP A 1 222 ? 68.179 2.877 -41.862 1.00 31.88 222 TRP A O 1
ATOM 1806 N N . CYS A 1 223 ? 68.474 3.243 -44.064 1.00 30.59 223 CYS A N 1
ATOM 1807 C CA . CYS A 1 223 ? 68.802 4.664 -43.955 1.00 30.59 223 CYS A CA 1
ATOM 1808 C C . CYS A 1 223 ? 67.521 5.474 -44.206 1.00 30.59 223 CYS A C 1
ATOM 1810 O O . CYS A 1 223 ? 66.936 5.324 -45.282 1.00 30.59 223 CYS A O 1
ATOM 1812 N N . PRO A 1 224 ? 67.073 6.313 -43.258 1.00 44.72 224 PRO A N 1
ATOM 1813 C CA . PRO A 1 224 ? 66.088 7.350 -43.511 1.00 44.72 224 PRO A CA 1
ATOM 1814 C C . PRO A 1 224 ? 66.832 8.647 -43.838 1.00 44.72 224 PRO A C 1
ATOM 1816 O O . PRO A 1 224 ? 67.588 9.107 -43.001 1.00 44.72 224 PRO A O 1
ATOM 1819 N N . ASP A 1 225 ? 66.637 9.220 -45.023 1.00 34.03 225 ASP A N 1
ATOM 1820 C CA . ASP A 1 225 ? 66.895 10.646 -45.270 1.00 34.03 225 ASP A CA 1
ATOM 1821 C C . ASP A 1 225 ? 66.209 11.056 -46.580 1.00 34.03 225 ASP A C 1
ATOM 1823 O O . ASP A 1 225 ? 66.715 10.829 -47.679 1.00 34.03 225 ASP A O 1
ATOM 1827 N N . TYR A 1 226 ? 65.015 11.640 -46.460 1.00 34.81 226 TYR A N 1
ATOM 1828 C CA . TYR A 1 226 ? 64.394 12.428 -47.523 1.00 34.81 226 TYR A CA 1
ATOM 1829 C C . TYR A 1 226 ? 63.796 13.688 -46.881 1.00 34.81 226 TYR A C 1
ATOM 1831 O O . TYR A 1 226 ? 62.881 13.563 -46.062 1.00 34.81 226 TYR A O 1
ATOM 1839 N N . PRO A 1 227 ? 64.316 14.891 -47.176 1.00 44.06 227 PRO A N 1
ATOM 1840 C CA . PRO A 1 227 ? 63.790 16.119 -46.603 1.00 44.06 227 PRO A CA 1
ATOM 1841 C C . PRO A 1 227 ? 62.480 16.530 -47.285 1.00 44.06 227 PRO A C 1
ATOM 1843 O O . PRO A 1 227 ? 62.302 16.401 -48.496 1.00 44.06 227 PRO A O 1
ATOM 1846 N N . GLN A 1 228 ? 61.562 17.025 -46.456 1.00 41.19 228 GLN A N 1
ATOM 1847 C CA . GLN A 1 228 ? 60.262 17.565 -46.829 1.00 41.19 228 GLN A CA 1
ATOM 1848 C C . GLN A 1 228 ? 60.392 18.778 -47.759 1.00 41.19 228 GLN A C 1
ATOM 1850 O O . GLN A 1 228 ? 61.075 19.747 -47.439 1.00 41.19 228 GLN A O 1
ATOM 1855 N N . LEU A 1 229 ? 59.652 18.749 -48.866 1.00 36.12 229 LEU A N 1
ATOM 1856 C CA . LEU A 1 229 ? 59.322 19.912 -49.690 1.00 36.12 229 LEU A CA 1
ATOM 1857 C C . LEU A 1 229 ? 57.802 19.909 -49.897 1.00 36.12 229 LEU A C 1
ATOM 1859 O O . LEU A 1 229 ? 57.290 19.449 -50.913 1.00 36.12 229 LEU A O 1
ATOM 1863 N N . ILE A 1 230 ? 57.081 20.378 -48.878 1.00 37.28 230 ILE A N 1
ATOM 1864 C CA . ILE A 1 230 ? 55.709 20.873 -49.018 1.00 37.28 230 ILE A CA 1
ATOM 1865 C C . ILE A 1 230 ? 55.857 22.392 -49.056 1.00 37.28 230 ILE A C 1
ATOM 1867 O O . ILE A 1 230 ? 56.142 23.011 -48.038 1.00 37.28 230 ILE A O 1
ATOM 1871 N N . GLN A 1 231 ? 55.771 22.970 -50.253 1.00 39.84 231 GLN A N 1
ATOM 1872 C CA . GLN A 1 231 ? 55.641 24.412 -50.419 1.00 39.84 231 GLN A CA 1
ATOM 1873 C C . GLN A 1 231 ? 54.170 24.790 -50.258 1.00 39.84 231 GLN A C 1
ATOM 1875 O O . GLN A 1 231 ? 53.298 24.271 -50.956 1.00 39.84 231 GLN A O 1
ATOM 1880 N N . ASP A 1 232 ? 53.944 25.689 -49.308 1.00 34.88 232 ASP A N 1
ATOM 1881 C CA . ASP A 1 232 ? 52.687 26.347 -48.994 1.00 34.88 232 ASP A CA 1
ATOM 1882 C C . ASP A 1 232 ? 52.080 27.041 -50.224 1.00 34.88 232 ASP A C 1
ATOM 1884 O O . ASP A 1 232 ? 52.686 27.931 -50.825 1.00 34.88 232 ASP A O 1
ATOM 1888 N N . PHE A 1 233 ? 50.848 26.669 -50.572 1.00 34.31 233 PHE A N 1
ATOM 1889 C CA . PHE A 1 233 ? 49.989 27.471 -51.442 1.00 34.31 233 PHE A CA 1
ATOM 1890 C C . PHE A 1 233 ? 49.212 28.487 -50.585 1.00 34.31 233 PHE A C 1
ATOM 1892 O O . PHE A 1 233 ? 48.594 28.089 -49.594 1.00 34.31 233 PHE A O 1
ATOM 1899 N N . PRO A 1 234 ? 49.190 29.786 -50.940 1.00 41.78 234 PRO A N 1
ATOM 1900 C CA . PRO A 1 234 ? 48.451 30.784 -50.181 1.00 41.78 234 PRO A CA 1
ATOM 1901 C C . PRO A 1 234 ? 46.943 30.707 -50.461 1.00 41.78 234 PRO A C 1
ATOM 1903 O O . PRO A 1 234 ? 46.493 30.683 -51.605 1.00 41.78 234 PRO A O 1
ATOM 1906 N N . VAL A 1 235 ? 46.173 30.708 -49.373 1.00 42.12 235 VAL A N 1
ATOM 1907 C CA . VAL A 1 235 ? 44.708 30.816 -49.318 1.00 42.12 235 VAL A CA 1
ATOM 1908 C C . VAL A 1 235 ? 44.259 32.217 -49.778 1.00 42.12 235 VAL A C 1
ATOM 1910 O O . VAL A 1 235 ? 44.782 33.206 -49.253 1.00 42.12 235 VAL A O 1
ATOM 1913 N N . PRO A 1 236 ? 43.276 32.359 -50.690 1.00 39.34 236 PRO A N 1
ATOM 1914 C CA . PRO A 1 236 ? 42.659 33.651 -50.983 1.00 39.34 236 PRO A CA 1
ATOM 1915 C C . PRO A 1 236 ? 41.760 34.095 -49.820 1.00 39.34 236 PRO A C 1
ATOM 1917 O O . PRO A 1 236 ? 40.886 33.352 -49.380 1.00 39.34 236 PRO A O 1
ATOM 1920 N N . LYS A 1 237 ? 41.971 35.318 -49.321 1.00 42.91 237 LYS A N 1
ATOM 1921 C CA . LYS A 1 237 ? 41.088 35.975 -48.349 1.00 42.91 237 LYS A CA 1
ATOM 1922 C C . LYS A 1 237 ? 39.888 36.574 -49.088 1.00 42.91 237 LYS A C 1
ATOM 1924 O O . LYS A 1 237 ? 40.051 37.571 -49.784 1.00 42.91 237 LYS A O 1
ATOM 1929 N N . GLU A 1 238 ? 38.703 35.996 -48.918 1.00 39.56 238 GLU A N 1
ATOM 1930 C CA . GLU A 1 238 ? 37.443 36.681 -49.222 1.00 39.56 238 GLU A CA 1
ATOM 1931 C C . GLU A 1 238 ? 37.175 37.729 -48.134 1.00 39.56 238 GLU A C 1
ATOM 1933 O O . GLU A 1 238 ? 36.972 37.414 -46.961 1.00 39.56 238 GLU A O 1
ATOM 1938 N N . THR A 1 239 ? 37.223 39.001 -48.521 1.00 43.59 239 THR A N 1
ATOM 1939 C CA . THR A 1 239 ? 36.740 40.128 -47.723 1.00 43.59 239 THR A CA 1
ATOM 1940 C C . THR A 1 239 ? 35.224 40.222 -47.854 1.00 43.59 239 THR A C 1
ATOM 1942 O O . THR A 1 239 ? 34.702 40.570 -48.909 1.00 43.59 239 THR A O 1
ATOM 1945 N N . LEU A 1 240 ? 34.533 39.919 -46.755 1.00 41.38 240 LEU A N 1
ATOM 1946 C CA . LEU A 1 240 ? 33.152 40.311 -46.501 1.00 41.38 240 LEU A CA 1
ATOM 1947 C C . LEU A 1 240 ? 33.097 41.835 -46.315 1.00 41.38 240 LEU A C 1
ATOM 1949 O O . LEU A 1 240 ? 33.507 42.335 -45.268 1.00 41.38 240 LEU A O 1
ATOM 1953 N N . GLU A 1 241 ? 32.570 42.565 -47.296 1.00 40.56 241 GLU A N 1
ATOM 1954 C CA . GLU A 1 241 ? 32.005 43.895 -47.059 1.00 40.56 241 GLU A CA 1
ATOM 1955 C C . GLU A 1 241 ? 30.490 43.763 -46.897 1.00 40.56 241 GLU A C 1
ATOM 1957 O O . GLU A 1 241 ? 29.750 43.457 -47.830 1.00 40.56 241 GLU A O 1
ATOM 1962 N N . ALA A 1 242 ? 30.044 43.980 -45.664 1.00 42.12 242 ALA A N 1
ATOM 1963 C CA . ALA A 1 242 ? 28.685 44.367 -45.353 1.00 42.12 242 ALA A CA 1
ATOM 1964 C C . ALA A 1 242 ? 28.640 45.897 -45.327 1.00 42.12 242 ALA A C 1
ATOM 1966 O O . ALA A 1 242 ? 29.355 46.489 -44.522 1.00 42.12 242 ALA A O 1
ATOM 1967 N N . THR A 1 243 ? 27.809 46.536 -46.153 1.00 41.84 243 THR A N 1
ATOM 1968 C CA . THR A 1 243 ? 27.019 47.722 -45.765 1.00 41.84 243 THR A CA 1
ATOM 1969 C C . THR A 1 243 ? 26.054 48.166 -46.871 1.00 41.84 243 THR A C 1
ATOM 1971 O O . THR A 1 243 ? 26.483 48.501 -47.966 1.00 41.84 243 THR A O 1
ATOM 1974 N N . SER A 1 244 ? 24.779 48.223 -46.461 1.00 39.97 244 SER A N 1
ATOM 1975 C CA . SER A 1 244 ? 23.629 49.015 -46.939 1.00 39.97 244 SER A CA 1
ATOM 1976 C C . SER A 1 244 ? 23.060 48.840 -48.346 1.00 39.97 244 SER A C 1
ATOM 1978 O O . SER A 1 244 ? 23.781 48.975 -49.350 1.00 39.97 244 SER A O 1
#

Secondary structure (DSSP, 8-state):
-THHHHHHHHHHHHHHHHHHHHHHHHHHHHHHHHHHHHHHHHHTTS--TTS-S---THHHHHHHHHHHHHHHHHHHHHHHHHHHHHHHHHHHHSTT-SSSHHHHHHHHHHHHHHHHHHHHHHHHHHHHHHHHHHHHHHHHHHHHHHHHHHHHHHHHHHHHHHHHHHHHHHHHHHHHHHHHHHHHHHS-HHHHTTTGGGS---------------------PPPP------PPPPPP--------